Protein AF-A0A957RU86-F1 (afdb_monomer)

Sequence (206 aa):
MRQFAVVLRILLIVAILVANFGGVVQAAPARQTDPPPPVAQAGPPSIIGEPGGLITLNGGASTGSNITFQWRQISGLTVTLNGANTAVATFIFPFVPGVALPVLTFELTVTDSLGRTATDTILVTEQQLPAAPALSVIDVPEPPNLATYVRNKPVAIQLGKALFWDMQLGSDGVTACASCHYAAGTDNRVTNQINPGPNGVFDTVG

Solvent-accessible surface area (backbone atoms only — not comparable to full-atom values): 12832 Å² total; per-residue (Å²): 144,86,80,78,76,63,67,69,61,57,67,66,62,71,76,75,78,84,88,81,84,78,71,73,78,71,71,74,76,75,80,79,70,78,73,65,73,37,41,38,33,35,60,62,69,62,45,79,34,48,69,66,32,81,45,77,45,43,32,72,78,38,48,44,50,72,61,46,35,37,55,43,79,77,44,56,81,89,71,70,63,45,49,32,67,39,48,56,23,34,35,60,33,75,73,56,91,98,51,86,66,66,59,30,31,35,36,32,39,26,34,22,77,85,70,48,70,23,66,26,60,29,36,39,34,66,59,82,69,78,78,77,76,60,72,89,76,53,80,78,89,71,65,96,60,46,70,82,79,44,88,48,62,73,59,50,52,53,47,51,60,52,54,36,61,31,24,76,76,20,98,76,54,74,52,20,60,29,82,84,40,71,46,74,88,52,75,83,65,63,90,94,66,79,83,34,53,99,85,71,51,70,81,87,73,132

Secondary structure (DSSP, 8-state):
--SSSSHHHHTTTTTSSSS-------PPPP--PPPPPPB---SSSEEEE-TTPEEEEE-TT-BSSS-EEEEEEEESS--PPBTTTSSEEEEEPP--TT-PPPPEEEEEEEE-TTS-EEEEEEEEEE--PPPPPPGGGSPPPPPTTHHHH-S-HHHHHHHHHHHHT-GGGSTTSS--HHHHHTTTTS--S-TT-----TTSS-----

Foldseek 3Di:
DPPPPPVVVVVVVVVPDPDDPPPPPPPDPPPPDDWDAKEWDQDDQEDEAEAQDKDKGARPVIDTAAKWKAKDWDDWDDWDWDCRGHRIIMTGHHDDPPDQTDKIKMKMWIAHPVRGIYIDMHIYHYDDDPPDDDPVPDDDDDDPCVVVPDVDPVVVVVVVVVQQQQLCVPPVSHDRVCVVCVCVPPDPDDPPDDQCDPVSHNPPDD

pLDDT: mean 81.69, std 17.84, range [38.38, 98.81]

Radius of gyration: 43.38 Å; Cα contacts (8 Å, |Δi|>4): 278; chains: 1; bounding box: 102×26×145 Å

Structure (mmCIF, N/CA/C/O backbone):
data_AF-A0A957RU86-F1
#
_entry.id   AF-A0A957RU86-F1
#
loop_
_atom_site.group_PDB
_atom_site.id
_atom_site.type_symbol
_atom_site.label_atom_id
_atom_site.label_alt_id
_atom_site.label_comp_id
_atom_site.label_asym_id
_atom_site.label_entity_id
_atom_site.label_seq_id
_atom_site.pdbx_PDB_ins_code
_atom_site.Cartn_x
_atom_site.Cartn_y
_atom_site.Cartn_z
_atom_site.occupancy
_atom_site.B_iso_or_equiv
_atom_site.auth_seq_id
_atom_site.auth_comp_id
_atom_site.auth_asym_id
_atom_site.auth_atom_id
_atom_site.pdbx_PDB_model_num
ATOM 1 N N . MET A 1 1 ? -54.889 9.192 96.665 1.00 53.59 1 MET A N 1
ATOM 2 C CA . MET A 1 1 ? -53.905 9.794 95.730 1.00 53.59 1 MET A CA 1
ATOM 3 C C . MET A 1 1 ? -53.443 8.782 94.667 1.00 53.59 1 MET A C 1
ATOM 5 O O . MET A 1 1 ? -52.263 8.476 94.590 1.00 53.59 1 MET A O 1
ATOM 9 N N . ARG A 1 2 ? -54.355 8.200 93.868 1.00 50.88 2 ARG A N 1
ATOM 10 C CA . ARG A 1 2 ? -54.007 7.138 92.892 1.00 50.88 2 ARG A CA 1
ATOM 11 C C . ARG A 1 2 ? -54.827 7.158 91.587 1.00 50.88 2 ARG A C 1
ATOM 13 O O . ARG A 1 2 ? -54.859 6.157 90.889 1.00 50.88 2 ARG A O 1
ATOM 20 N N . GLN A 1 3 ? -55.478 8.274 91.240 1.00 47.16 3 GLN A N 1
ATOM 21 C CA . GLN A 1 3 ? -56.335 8.340 90.038 1.00 47.16 3 GLN A CA 1
ATOM 22 C C . GLN A 1 3 ? -55.986 9.443 89.022 1.00 47.16 3 GLN A C 1
ATOM 24 O O . GLN A 1 3 ? -56.627 9.525 87.985 1.00 47.16 3 GLN A O 1
ATOM 29 N N . PHE A 1 4 ? -54.917 10.222 89.230 1.00 46.75 4 PHE A N 1
ATOM 30 C CA . PHE A 1 4 ? -54.523 11.294 88.294 1.00 46.75 4 PHE A CA 1
ATOM 31 C C . PHE A 1 4 ? -53.303 10.975 87.407 1.00 46.75 4 PHE A C 1
ATOM 33 O O . PHE A 1 4 ? -52.966 11.762 86.531 1.00 46.75 4 PHE A O 1
ATOM 40 N N . ALA A 1 5 ? -52.655 9.815 87.570 1.00 49.47 5 ALA A N 1
ATOM 41 C CA . ALA A 1 5 ? -51.420 9.481 86.842 1.00 49.47 5 ALA A CA 1
ATOM 42 C C . ALA A 1 5 ? -51.624 8.688 85.531 1.00 49.47 5 ALA A C 1
ATOM 44 O O . ALA A 1 5 ? -50.679 8.539 84.760 1.00 49.47 5 ALA A O 1
ATOM 45 N N . VAL A 1 6 ? -52.830 8.171 85.263 1.00 47.19 6 VAL A N 1
ATOM 46 C CA . VAL A 1 6 ? -53.082 7.285 84.106 1.00 47.19 6 VAL A CA 1
ATOM 47 C C . VAL A 1 6 ? -53.590 8.058 82.880 1.00 47.19 6 VAL A C 1
ATOM 49 O O . VAL A 1 6 ? -53.215 7.733 81.759 1.00 47.19 6 VAL A O 1
ATOM 52 N N . VAL A 1 7 ? -54.348 9.145 83.069 1.00 46.16 7 VAL A N 1
ATOM 53 C CA . VAL A 1 7 ? -54.943 9.912 81.953 1.00 46.16 7 VAL A CA 1
ATOM 54 C C . VAL A 1 7 ? -53.899 10.754 81.196 1.00 46.16 7 VAL A C 1
ATOM 56 O O . VAL A 1 7 ? -53.998 10.911 79.982 1.00 46.16 7 VAL A O 1
ATOM 59 N N . LEU A 1 8 ? -52.827 11.207 81.861 1.00 38.38 8 LEU A N 1
ATOM 60 C CA . LEU A 1 8 ? -51.780 12.028 81.232 1.00 38.38 8 LEU A CA 1
ATOM 61 C C . LEU A 1 8 ? -50.747 11.215 80.420 1.00 38.38 8 LEU A C 1
ATOM 63 O O . LEU A 1 8 ? -50.045 11.779 79.588 1.00 38.38 8 LEU A O 1
ATOM 67 N N . ARG A 1 9 ? -50.672 9.886 80.598 1.00 48.06 9 ARG A N 1
ATOM 68 C CA . ARG A 1 9 ? -49.810 9.012 79.772 1.00 48.06 9 ARG A CA 1
ATOM 69 C C . ARG A 1 9 ? -50.486 8.494 78.500 1.00 48.06 9 ARG A C 1
ATOM 71 O O . ARG A 1 9 ? -49.788 8.029 77.607 1.00 48.06 9 ARG A O 1
ATOM 78 N N . ILE A 1 10 ? -51.811 8.608 78.387 1.00 43.31 10 ILE A N 1
ATOM 79 C CA . ILE A 1 10 ? -52.562 8.169 77.197 1.00 43.31 10 ILE A CA 1
ATOM 80 C C . ILE A 1 10 ? -52.609 9.278 76.128 1.00 43.31 10 ILE A C 1
ATOM 82 O O . ILE A 1 10 ? -52.606 8.982 74.937 1.00 43.31 10 ILE A O 1
ATOM 86 N N . LEU A 1 11 ? -52.520 10.553 76.524 1.00 41.28 11 LEU A N 1
ATOM 87 C CA . LEU A 1 11 ? -52.475 11.688 75.588 1.00 41.28 11 LEU A CA 1
ATOM 88 C C . LEU A 1 11 ? -51.114 11.894 74.895 1.00 41.28 11 LEU A C 1
ATOM 90 O O . LEU A 1 11 ? -51.066 12.583 73.881 1.00 41.28 11 LEU A O 1
ATOM 94 N N . LEU A 1 12 ? -50.027 11.272 75.373 1.00 42.50 12 LEU A N 1
ATOM 95 C CA . LEU A 1 12 ? -48.709 11.366 74.720 1.00 42.50 12 LEU A CA 1
ATOM 96 C C . LEU A 1 12 ? -48.428 10.237 73.708 1.00 42.50 12 LEU A C 1
ATOM 98 O O . LEU A 1 12 ? -47.462 10.327 72.959 1.00 42.50 12 LEU A O 1
ATOM 102 N N . ILE A 1 13 ? -49.255 9.185 73.661 1.00 41.88 13 ILE A N 1
ATOM 103 C CA . ILE A 1 13 ? -49.056 8.043 72.744 1.00 41.88 13 ILE A CA 1
ATOM 104 C C . ILE A 1 13 ? -49.894 8.188 71.459 1.00 41.88 13 ILE A C 1
ATOM 106 O O . ILE A 1 13 ? -49.559 7.597 70.438 1.00 41.88 13 ILE A O 1
ATOM 110 N N . VAL A 1 14 ? -50.922 9.047 71.443 1.00 42.28 14 VAL A N 1
ATOM 111 C CA . VAL A 1 14 ? -51.744 9.298 70.237 1.00 42.28 14 VAL A CA 1
ATOM 112 C C . VAL A 1 14 ? -51.141 10.378 69.313 1.00 42.28 14 VAL A C 1
ATOM 114 O O . VAL A 1 14 ? -51.561 10.5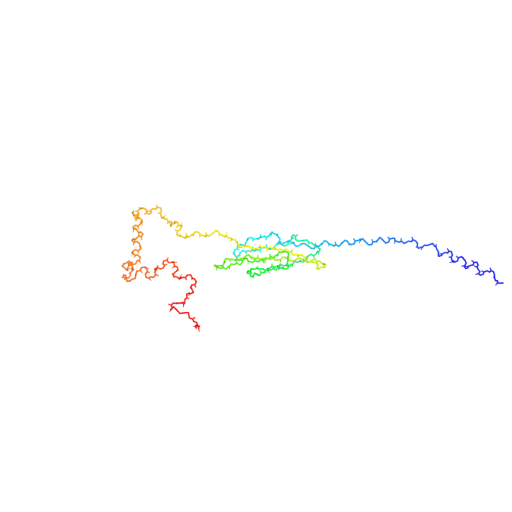15 68.170 1.00 42.28 14 VAL A O 1
ATOM 117 N N . ALA A 1 15 ? -50.096 11.097 69.743 1.00 44.28 15 ALA A N 1
ATOM 118 C CA . ALA A 1 15 ? -49.408 12.109 68.927 1.00 44.28 15 ALA A CA 1
ATOM 119 C C . ALA A 1 15 ? -48.147 11.598 68.192 1.00 44.28 15 ALA A C 1
ATOM 121 O O . ALA A 1 15 ? -47.431 12.393 67.589 1.00 44.28 15 ALA A O 1
ATOM 122 N N . ILE A 1 16 ? -47.870 10.287 68.205 1.00 47.34 16 ILE A N 1
ATOM 123 C CA . ILE A 1 16 ? -46.781 9.668 67.423 1.00 47.34 16 ILE A CA 1
ATOM 124 C C . ILE A 1 16 ? -47.370 8.610 66.479 1.00 47.34 16 ILE A C 1
ATOM 126 O O . ILE A 1 16 ? -46.977 7.450 66.499 1.00 47.34 16 ILE A O 1
ATOM 130 N N . LEU A 1 17 ? -48.369 8.972 65.669 1.00 48.56 17 LEU A N 1
ATOM 131 C CA . LEU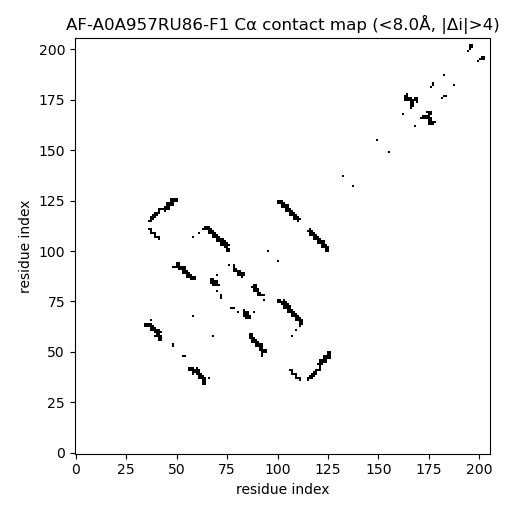 A 1 17 ? -48.776 8.121 64.542 1.00 48.56 17 LEU A CA 1
ATOM 132 C C . LEU A 1 17 ? -49.443 8.887 63.390 1.00 48.56 17 LEU A C 1
ATOM 134 O O . LEU A 1 17 ? -50.342 8.363 62.747 1.00 48.56 17 LEU A O 1
ATOM 138 N N . VAL A 1 18 ? -49.014 10.115 63.092 1.00 54.44 18 VAL A N 1
ATOM 139 C CA . VAL A 1 18 ? -49.338 10.767 61.810 1.00 54.44 18 VAL A CA 1
ATOM 140 C C . VAL A 1 18 ? -48.154 11.630 61.378 1.00 54.44 18 VAL A C 1
ATOM 142 O O . VAL A 1 18 ? -48.092 12.798 61.730 1.00 54.44 18 VAL A O 1
ATOM 145 N N . ALA A 1 19 ? -47.193 11.023 60.673 1.00 53.94 19 ALA A N 1
ATOM 146 C CA . ALA A 1 19 ? -46.337 11.637 59.641 1.00 53.94 19 ALA A CA 1
ATOM 147 C C . ALA A 1 19 ? -45.091 10.766 59.403 1.00 53.94 19 ALA A C 1
ATOM 149 O O . ALA A 1 19 ? -43.995 11.109 59.822 1.00 53.94 19 ALA A O 1
ATOM 150 N N . ASN A 1 20 ? -45.252 9.615 58.747 1.00 50.12 20 ASN A N 1
ATOM 151 C CA . ASN A 1 20 ? -44.134 8.933 58.076 1.00 50.12 20 ASN A CA 1
ATOM 152 C C . ASN A 1 20 ? -44.615 8.119 56.861 1.00 50.12 20 ASN A C 1
ATOM 154 O O . ASN A 1 20 ? -44.076 7.070 56.535 1.00 50.12 20 ASN A O 1
ATOM 158 N N . PHE A 1 21 ? -45.636 8.624 56.161 1.00 55.28 21 PHE A N 1
ATOM 159 C CA . PHE A 1 21 ? -46.018 8.145 54.825 1.00 55.28 21 PHE A CA 1
ATOM 160 C C . PHE A 1 21 ? -45.565 9.122 53.729 1.00 55.28 21 PHE A C 1
ATOM 162 O O . PHE A 1 21 ? -46.178 9.227 52.676 1.00 55.28 21 PHE A O 1
ATOM 169 N N . GLY A 1 22 ? -44.451 9.821 53.963 1.00 49.88 22 GLY A N 1
ATOM 170 C CA . GLY A 1 22 ? -43.667 10.476 52.913 1.00 49.88 22 GLY A CA 1
ATOM 171 C C . GLY A 1 22 ? -42.672 9.501 52.287 1.00 49.88 22 GLY A C 1
ATOM 172 O O . GLY A 1 22 ? -41.525 9.869 52.057 1.00 49.88 22 GLY A O 1
ATOM 173 N N . GLY A 1 23 ? -43.076 8.240 52.097 1.00 54.50 23 GLY A N 1
ATOM 174 C CA . GLY A 1 23 ? -42.283 7.264 51.369 1.00 54.50 23 GLY A CA 1
ATOM 175 C C . GLY A 1 23 ? -42.161 7.756 49.940 1.00 54.50 23 GLY A C 1
ATOM 176 O O . GLY A 1 23 ? -43.062 7.546 49.131 1.00 54.50 23 GLY A O 1
ATOM 177 N N . VAL A 1 24 ? -41.068 8.458 49.652 1.00 62.78 24 VAL A N 1
ATOM 178 C CA . VAL A 1 24 ? -40.618 8.682 48.288 1.00 62.78 24 VAL A CA 1
ATOM 179 C C . VAL A 1 24 ? -40.537 7.282 47.699 1.00 62.78 24 VAL A C 1
ATOM 181 O O . VAL A 1 24 ? -39.712 6.474 48.126 1.00 62.78 24 VAL A O 1
ATOM 184 N N . VAL A 1 25 ? -41.456 6.941 46.797 1.00 60.69 25 VAL A N 1
ATOM 185 C CA . VAL A 1 25 ? -41.256 5.796 45.920 1.00 60.69 25 VAL A CA 1
ATOM 186 C C . VAL A 1 25 ? -40.018 6.155 45.115 1.00 60.69 25 VAL A C 1
ATOM 188 O O . VAL A 1 25 ? -40.090 6.885 44.130 1.00 60.69 25 VAL A O 1
ATOM 191 N N . GLN A 1 26 ? -38.851 5.753 45.618 1.00 62.22 26 GLN A N 1
ATOM 192 C CA . GLN A 1 26 ? -37.609 5.844 44.879 1.00 62.22 26 GLN A CA 1
ATOM 193 C C . GLN A 1 26 ? -37.890 5.075 43.594 1.00 62.22 26 GLN A C 1
ATOM 195 O O . GLN A 1 26 ? -38.089 3.858 43.637 1.00 62.22 26 GLN A O 1
ATOM 200 N N . ALA A 1 27 ? -38.015 5.790 42.473 1.00 64.50 27 ALA A N 1
ATOM 201 C CA . ALA A 1 27 ? -38.114 5.149 41.177 1.00 64.50 27 ALA A CA 1
ATOM 202 C C . ALA A 1 27 ? -36.974 4.132 41.118 1.00 64.50 27 ALA A C 1
ATOM 204 O O . ALA A 1 27 ? -35.829 4.482 41.430 1.00 64.50 27 ALA A O 1
ATOM 205 N N . ALA A 1 28 ? -37.297 2.871 40.811 1.00 66.38 28 ALA A N 1
ATOM 206 C CA . ALA A 1 28 ? -36.271 1.863 40.598 1.00 66.38 28 ALA A CA 1
ATOM 207 C C . ALA A 1 28 ? -35.225 2.484 39.656 1.00 66.38 28 ALA A C 1
ATOM 209 O O . ALA A 1 28 ? -35.636 3.117 38.673 1.00 66.38 28 ALA A O 1
ATOM 210 N N . PRO A 1 29 ? -33.918 2.408 39.974 1.00 67.12 29 PRO A N 1
ATOM 211 C CA . PRO A 1 29 ? -32.900 3.020 39.133 1.00 67.12 29 PRO A CA 1
ATOM 212 C C . PRO A 1 29 ? -33.153 2.567 37.698 1.00 67.12 29 PRO A C 1
ATOM 214 O O . PRO A 1 29 ? -33.405 1.380 37.467 1.00 67.12 29 PRO A O 1
ATOM 217 N N . ALA A 1 30 ? -33.185 3.521 36.762 1.00 62.78 30 ALA A N 1
ATOM 218 C CA . ALA A 1 30 ? -33.391 3.218 35.354 1.00 62.78 30 ALA A CA 1
ATOM 219 C C . ALA A 1 30 ? -32.483 2.040 34.989 1.00 62.78 30 ALA A C 1
ATOM 221 O O . ALA A 1 30 ? -31.292 2.075 35.304 1.00 62.78 30 ALA A O 1
ATOM 222 N N . ARG A 1 31 ? -33.053 0.978 34.403 1.00 63.22 31 ARG A N 1
ATOM 223 C CA . ARG A 1 31 ? -32.284 -0.193 33.971 1.00 63.22 31 ARG A CA 1
ATOM 224 C C . ARG A 1 31 ? -31.180 0.322 33.058 1.00 63.22 31 ARG A C 1
ATOM 226 O O . ARG A 1 31 ? -31.463 0.725 31.934 1.00 63.22 31 ARG A O 1
ATOM 233 N N . GLN A 1 32 ? -29.953 0.353 33.564 1.00 67.56 32 GLN A N 1
ATOM 234 C CA . GLN A 1 32 ? -28.796 0.751 32.787 1.00 67.56 32 GLN A CA 1
ATOM 235 C C . GLN A 1 32 ? -28.665 -0.308 31.692 1.00 67.56 32 GLN A C 1
ATOM 237 O O . GLN A 1 32 ? -28.380 -1.470 31.973 1.00 67.56 32 GLN A O 1
ATOM 242 N N . THR A 1 33 ? -29.045 0.038 30.465 1.00 79.19 33 THR A N 1
ATOM 243 C CA . THR A 1 33 ? -28.877 -0.864 29.329 1.00 79.19 33 THR A CA 1
ATOM 244 C C . THR A 1 33 ? -27.391 -0.935 29.041 1.00 79.19 33 THR A C 1
ATOM 246 O O . THR A 1 33 ? -26.761 0.116 28.895 1.00 79.19 33 THR A O 1
ATOM 249 N N . ASP A 1 34 ? -26.842 -2.146 28.971 1.00 84.44 34 ASP A N 1
ATOM 250 C CA . ASP A 1 34 ? -25.438 -2.327 28.620 1.00 84.44 34 ASP A CA 1
ATOM 251 C C . ASP A 1 34 ? -25.128 -1.591 27.310 1.00 84.44 34 ASP A C 1
ATOM 253 O O . ASP A 1 34 ? -25.930 -1.643 26.366 1.00 84.44 34 ASP A O 1
ATOM 257 N N . PRO A 1 35 ? -23.989 -0.882 27.232 1.00 90.12 35 PRO A N 1
ATOM 258 C CA . PRO A 1 35 ? -23.615 -0.199 26.010 1.00 90.12 35 PRO A CA 1
ATOM 259 C C . PRO A 1 35 ? -23.401 -1.212 24.874 1.00 90.12 35 PRO A C 1
ATOM 261 O O . PRO A 1 35 ? -22.960 -2.348 25.114 1.00 90.12 35 PRO A O 1
ATOM 264 N N . PRO A 1 36 ? -23.657 -0.809 23.617 1.00 91.00 36 PRO A N 1
ATOM 265 C CA . PRO A 1 36 ? -23.468 -1.689 22.470 1.00 91.00 36 PRO A CA 1
ATOM 266 C C . PRO A 1 36 ? -22.028 -2.236 22.418 1.00 91.00 36 PRO A C 1
ATOM 268 O O . PRO A 1 36 ? -21.095 -1.518 22.797 1.00 91.00 36 PRO A O 1
ATOM 271 N N . PRO A 1 37 ? -21.835 -3.506 22.003 1.00 94.81 37 PRO A N 1
ATOM 272 C CA . PRO A 1 37 ? -20.508 -4.086 21.811 1.00 94.81 37 PRO A CA 1
ATOM 273 C C . PRO A 1 37 ? -19.685 -3.293 20.799 1.00 94.81 37 PRO A C 1
ATOM 275 O O . PRO A 1 37 ? -20.259 -2.649 19.916 1.00 94.81 37 PRO A O 1
ATOM 278 N N . PRO A 1 38 ? -18.349 -3.330 20.918 1.00 98.00 38 PRO A N 1
ATOM 279 C CA . PRO A 1 38 ? -17.507 -2.714 19.921 1.00 98.00 38 PRO A CA 1
ATOM 280 C C . PRO A 1 38 ? -17.633 -3.458 18.589 1.00 98.00 38 PRO A C 1
ATOM 282 O O . PRO A 1 38 ? -17.856 -4.667 18.551 1.00 98.00 38 PRO A O 1
ATOM 285 N N . VAL A 1 39 ? -17.467 -2.725 17.495 1.00 98.50 39 VAL A N 1
ATOM 286 C CA . VAL A 1 39 ? -17.429 -3.249 16.129 1.00 98.50 39 VAL A CA 1
ATOM 287 C C . VAL A 1 39 ? -16.218 -2.628 15.450 1.00 98.50 39 VAL A C 1
ATOM 289 O O . VAL A 1 39 ? -16.154 -1.405 15.322 1.00 98.50 39 VAL A O 1
ATOM 292 N N . ALA A 1 40 ? -15.264 -3.463 15.044 1.00 98.56 40 ALA A N 1
ATOM 293 C CA . ALA A 1 40 ? -14.119 -3.038 14.249 1.00 98.56 40 ALA A CA 1
ATOM 294 C C . ALA A 1 40 ? -14.542 -2.857 12.791 1.00 98.56 40 ALA A C 1
ATOM 296 O O . ALA A 1 40 ? -15.273 -3.686 12.252 1.00 98.56 40 ALA A O 1
ATOM 297 N N . GLN A 1 41 ? -14.073 -1.785 12.162 1.00 98.56 41 GLN A N 1
ATOM 298 C CA . GLN A 1 41 ? -14.218 -1.554 10.728 1.00 98.56 41 GLN A CA 1
ATOM 299 C C . GLN A 1 41 ? -12.898 -1.001 10.199 1.00 98.56 41 GLN A C 1
ATOM 301 O O . GLN A 1 41 ? -12.623 0.184 10.363 1.00 98.56 41 GLN A O 1
ATOM 306 N N . ALA A 1 42 ? -12.076 -1.860 9.598 1.00 98.00 42 ALA A N 1
ATOM 307 C CA . ALA A 1 42 ? -10.736 -1.552 9.099 1.00 98.00 42 ALA A CA 1
ATOM 308 C C . ALA A 1 42 ? -10.740 -0.763 7.771 1.00 98.00 42 ALA A C 1
ATOM 310 O O . ALA A 1 42 ? -9.679 -0.368 7.281 1.00 98.00 42 ALA A O 1
ATOM 311 N N . GLY A 1 43 ? -11.925 -0.525 7.202 1.00 95.88 43 GLY A N 1
ATOM 312 C CA . GLY A 1 43 ? -12.126 0.157 5.929 1.00 95.88 43 GLY A CA 1
ATOM 313 C C . GLY A 1 43 ? -12.526 -0.824 4.820 1.00 95.88 43 GLY A C 1
ATOM 314 O O . GLY A 1 43 ? -13.246 -1.785 5.090 1.00 95.88 43 GLY A O 1
ATOM 315 N N . PRO A 1 44 ? -12.138 -0.583 3.555 1.00 96.56 44 PRO A N 1
ATOM 316 C CA . PRO A 1 44 ? -12.393 -1.533 2.475 1.00 96.56 44 PRO A CA 1
ATOM 317 C C . PRO A 1 44 ? -11.627 -2.849 2.702 1.00 96.56 44 PRO A C 1
ATOM 319 O O . PRO A 1 44 ? -10.613 -2.851 3.393 1.00 96.56 44 PRO A O 1
ATOM 322 N N . PRO A 1 45 ? -12.035 -3.962 2.066 1.00 94.62 45 PRO A N 1
ATOM 323 C CA . PRO A 1 45 ? -11.350 -5.249 2.226 1.00 94.62 45 PRO A CA 1
ATOM 324 C C . PRO A 1 45 ? -9.908 -5.237 1.691 1.00 94.62 45 PRO A C 1
ATOM 326 O O . PRO A 1 45 ? -9.080 -6.048 2.112 1.00 94.62 45 PRO A O 1
ATOM 329 N N . SER A 1 46 ? -9.596 -4.329 0.761 1.00 96.75 46 SER A N 1
ATOM 330 C CA . SER A 1 46 ? -8.267 -4.207 0.166 1.00 96.75 46 SER A CA 1
ATOM 331 C C . SER A 1 46 ? -7.916 -2.780 -0.250 1.00 96.75 46 SER A C 1
ATOM 333 O O . SER A 1 46 ? -8.782 -2.034 -0.711 1.00 96.75 46 SER A O 1
ATOM 335 N N . ILE A 1 47 ? -6.626 -2.452 -0.187 1.00 96.38 47 ILE A N 1
ATOM 336 C CA . ILE A 1 47 ? -6.008 -1.242 -0.743 1.00 96.38 47 ILE A CA 1
ATOM 337 C C . ILE A 1 47 ? -4.933 -1.653 -1.752 1.00 96.38 47 ILE A C 1
ATOM 339 O O . ILE A 1 47 ? -4.189 -2.608 -1.529 1.00 96.38 47 ILE A O 1
ATOM 343 N N . ILE A 1 48 ? -4.830 -0.907 -2.849 1.00 94.06 48 ILE A N 1
ATOM 344 C CA . ILE A 1 48 ? -3.726 -1.028 -3.802 1.00 94.06 48 ILE A CA 1
ATOM 345 C C . ILE A 1 48 ? -2.638 -0.030 -3.399 1.00 94.06 48 ILE A C 1
ATOM 347 O O . ILE A 1 48 ? -2.929 1.150 -3.207 1.00 94.06 48 ILE A O 1
ATOM 351 N N . GLY A 1 49 ? -1.407 -0.512 -3.237 1.00 92.69 49 GLY A N 1
ATOM 352 C CA . GLY A 1 49 ? -0.255 0.291 -2.853 1.00 92.69 49 GLY A CA 1
ATOM 353 C C . GLY A 1 49 ? 0.758 0.449 -3.975 1.00 92.69 49 GLY A C 1
ATOM 354 O O . GLY A 1 49 ? 1.204 -0.532 -4.568 1.00 92.69 49 GLY A O 1
ATOM 355 N N . GLU A 1 50 ? 1.154 1.691 -4.235 1.00 90.06 50 GLU A N 1
ATOM 356 C CA . GLU A 1 50 ? 2.298 2.003 -5.089 1.00 90.06 50 GLU A CA 1
ATOM 357 C C . GLU A 1 50 ? 3.602 1.813 -4.298 1.00 90.06 50 GLU A C 1
ATOM 359 O O . GLU A 1 50 ? 3.677 2.270 -3.155 1.00 90.06 50 GLU A O 1
ATOM 364 N N . PRO A 1 51 ? 4.646 1.182 -4.863 1.00 88.38 51 PRO A N 1
ATOM 365 C CA . PRO A 1 51 ? 5.949 1.090 -4.207 1.00 88.38 51 PRO A CA 1
ATOM 366 C C . PRO A 1 51 ? 6.497 2.458 -3.773 1.00 88.38 51 PRO A C 1
ATOM 368 O O . PRO A 1 51 ? 6.610 3.379 -4.578 1.00 88.38 51 PRO A O 1
ATOM 371 N N . GLY A 1 52 ? 6.828 2.600 -2.486 1.00 90.69 52 GLY A N 1
ATOM 372 C CA . GLY A 1 52 ? 7.246 3.868 -1.873 1.00 90.69 52 GLY A CA 1
ATOM 373 C C . GLY A 1 52 ? 6.101 4.839 -1.545 1.00 90.69 52 GLY A C 1
ATOM 374 O O . GLY A 1 52 ? 6.346 5.887 -0.947 1.00 90.69 52 GLY A O 1
ATOM 375 N N . GLY A 1 53 ? 4.860 4.501 -1.900 1.00 93.62 53 GLY A N 1
ATOM 376 C CA . GLY A 1 53 ? 3.667 5.294 -1.625 1.00 93.62 53 GLY A CA 1
ATOM 377 C C . GLY A 1 53 ? 3.214 5.216 -0.166 1.00 93.62 53 GLY A C 1
ATOM 378 O O . GLY A 1 53 ? 3.461 4.235 0.538 1.00 93.62 53 GLY A O 1
ATOM 379 N N . LEU A 1 54 ? 2.524 6.258 0.301 1.00 97.25 54 LEU A N 1
ATOM 380 C CA . LEU A 1 54 ? 1.919 6.285 1.633 1.00 97.25 54 LEU A CA 1
ATOM 381 C C . LEU A 1 54 ? 0.590 5.519 1.628 1.00 97.25 54 LEU A C 1
ATOM 383 O O . LEU A 1 54 ? -0.340 5.880 0.910 1.00 97.25 54 LEU A O 1
ATOM 387 N N . ILE A 1 55 ? 0.474 4.513 2.489 1.00 98.06 55 ILE A N 1
ATOM 388 C CA . ILE A 1 55 ? -0.769 3.781 2.740 1.00 98.06 55 ILE A CA 1
ATOM 389 C C . ILE A 1 55 ? -1.419 4.307 4.008 1.00 98.06 55 ILE A C 1
ATOM 391 O O . ILE A 1 55 ? -0.747 4.518 5.018 1.00 98.06 55 ILE A O 1
ATOM 395 N N . THR A 1 56 ? -2.740 4.476 3.955 1.00 98.38 56 THR A N 1
ATOM 396 C CA . THR A 1 56 ? -3.572 4.868 5.095 1.00 98.38 56 THR A CA 1
ATOM 397 C C . THR A 1 56 ? -4.538 3.741 5.437 1.00 98.38 56 THR A C 1
ATOM 399 O O . THR A 1 56 ? -5.370 3.366 4.616 1.00 98.38 56 THR A O 1
ATOM 402 N N . LEU A 1 57 ? -4.445 3.226 6.659 1.00 98.56 57 LEU A N 1
ATOM 403 C CA . LEU A 1 57 ? -5.393 2.287 7.247 1.00 98.56 57 LEU A CA 1
ATOM 404 C C . LEU A 1 57 ? -6.366 3.089 8.113 1.00 98.56 57 LEU A C 1
ATOM 406 O O . LEU A 1 57 ? -5.939 3.776 9.043 1.00 98.56 57 LEU A O 1
ATOM 410 N N . ASN A 1 58 ? -7.660 3.052 7.790 1.00 98.31 58 ASN A N 1
ATOM 411 C CA . ASN A 1 58 ? -8.655 3.909 8.429 1.00 98.31 58 ASN A CA 1
ATOM 412 C C . ASN A 1 58 ? -9.717 3.083 9.157 1.00 98.31 58 ASN A C 1
ATOM 414 O O . ASN A 1 58 ? -10.617 2.519 8.545 1.00 98.31 58 ASN A O 1
ATOM 418 N N . GLY A 1 59 ? -9.605 3.076 10.482 1.00 98.25 59 GLY A N 1
ATOM 419 C CA . GLY A 1 59 ? -10.498 2.401 11.412 1.00 98.25 59 GLY A CA 1
ATOM 420 C C . GLY A 1 59 ? -11.654 3.274 11.899 1.00 98.25 59 GLY A C 1
ATOM 421 O O . GLY A 1 59 ? -12.421 2.848 12.760 1.00 98.25 59 GLY A O 1
ATOM 422 N N . GLY A 1 60 ? -11.762 4.515 11.415 1.00 98.00 60 GLY A N 1
ATOM 423 C CA . GLY A 1 60 ? -12.610 5.565 11.985 1.00 98.00 60 GLY A CA 1
ATOM 424 C C . GLY A 1 60 ? -14.116 5.306 11.922 1.00 98.00 60 GLY A C 1
ATOM 425 O O . GLY A 1 60 ? -14.868 5.993 12.604 1.00 98.00 60 GLY A O 1
ATOM 426 N N . ALA A 1 61 ? -14.558 4.316 11.142 1.00 98.06 61 ALA A N 1
ATOM 427 C CA . ALA A 1 61 ? -15.953 3.881 11.095 1.00 98.06 61 ALA A CA 1
ATOM 428 C C . ALA A 1 61 ? -16.308 2.849 12.192 1.00 98.06 61 ALA A C 1
ATOM 430 O O . ALA A 1 61 ? -17.471 2.484 12.353 1.00 98.06 61 ALA A O 1
ATOM 431 N N . SER A 1 62 ? -15.320 2.401 12.977 1.00 98.38 62 SER A N 1
ATOM 432 C CA . SER A 1 62 ? -15.534 1.501 14.114 1.00 98.38 62 SER A CA 1
ATOM 433 C C . SER A 1 62 ? -16.441 2.137 15.171 1.00 98.38 62 SER A C 1
ATOM 435 O O . SER A 1 62 ? -16.356 3.333 15.451 1.00 98.38 62 SER A O 1
ATOM 437 N N . THR A 1 63 ? -17.285 1.329 15.809 1.00 98.06 63 THR A N 1
ATOM 438 C CA . THR A 1 63 ? -18.278 1.797 16.792 1.00 98.06 63 THR A CA 1
ATOM 439 C C . THR A 1 63 ? -18.106 1.107 18.139 1.00 98.06 63 THR A C 1
ATOM 441 O O . THR A 1 63 ? -17.597 -0.005 18.195 1.00 98.06 63 THR A O 1
ATOM 444 N N . GLY A 1 64 ? -18.567 1.729 19.224 1.00 95.44 64 GLY A N 1
ATOM 445 C CA . GLY A 1 64 ? -18.577 1.158 20.575 1.00 95.44 64 GLY A CA 1
ATOM 446 C C . GLY A 1 64 ? -18.517 2.248 21.649 1.00 95.44 64 GLY A C 1
ATOM 447 O O . GLY A 1 64 ? -18.390 3.432 21.339 1.00 95.44 64 GLY A O 1
ATOM 448 N N . SER A 1 65 ? -18.603 1.862 22.923 1.00 95.12 65 SER A N 1
ATOM 449 C CA . SER A 1 65 ? -18.471 2.803 24.045 1.00 95.12 65 SER A CA 1
ATOM 450 C C . SER A 1 65 ? -17.002 3.115 24.330 1.00 95.12 65 SER A C 1
ATOM 452 O O . SER A 1 65 ? -16.296 2.255 24.853 1.00 95.12 65 SER A O 1
ATOM 454 N N . ASN A 1 66 ? -16.561 4.343 24.029 1.00 95.19 66 ASN A N 1
ATOM 455 C CA . ASN A 1 66 ? -15.194 4.832 24.273 1.00 95.19 66 ASN A CA 1
ATOM 456 C C . ASN A 1 66 ? -14.118 3.840 23.800 1.00 95.19 66 ASN A C 1
ATOM 458 O O . ASN A 1 66 ? -13.360 3.293 24.601 1.00 95.19 66 ASN A O 1
ATOM 462 N N . ILE A 1 67 ? -14.097 3.580 22.493 1.00 97.75 67 ILE A N 1
ATOM 463 C CA . ILE A 1 67 ? -13.197 2.590 21.902 1.00 97.75 67 ILE A CA 1
ATOM 464 C C . ILE A 1 67 ? -11.752 3.092 21.801 1.00 97.75 67 ILE A C 1
ATOM 466 O O . ILE A 1 67 ? -11.490 4.267 21.544 1.00 97.75 67 ILE A O 1
ATOM 470 N N . THR A 1 68 ? -10.815 2.166 21.957 1.00 98.56 68 THR A N 1
ATOM 471 C CA . THR A 1 68 ? -9.389 2.331 21.645 1.00 98.56 68 THR A CA 1
ATOM 472 C C . THR A 1 68 ? -9.034 1.504 20.414 1.00 98.56 68 THR A C 1
ATOM 474 O O . THR A 1 68 ? -9.742 0.551 20.098 1.00 98.56 68 THR A O 1
ATOM 477 N N . PHE A 1 69 ? -7.958 1.870 19.716 1.00 98.75 69 PHE A N 1
ATOM 478 C CA . PHE A 1 69 ? -7.558 1.261 18.446 1.00 98.75 69 PHE A CA 1
ATOM 479 C C . PHE A 1 69 ? -6.191 0.602 18.581 1.00 98.75 69 PHE A C 1
ATOM 481 O O . PHE A 1 69 ? -5.303 1.139 19.243 1.00 98.75 69 PHE A O 1
ATOM 488 N N . GLN A 1 70 ? -6.006 -0.530 17.912 1.00 98.75 70 GLN A N 1
ATOM 489 C CA . GLN A 1 70 ? -4.708 -1.164 17.762 1.00 98.75 70 GLN A CA 1
ATOM 490 C C . GLN A 1 70 ? -4.608 -1.850 16.401 1.00 98.75 70 GLN A C 1
ATOM 492 O O . GLN A 1 70 ? -5.301 -2.824 16.125 1.00 98.75 70 GLN A O 1
ATOM 497 N N . TRP A 1 71 ? -3.708 -1.348 15.568 1.00 98.75 71 TRP A N 1
ATOM 498 C CA . TRP A 1 71 ? -3.324 -1.931 14.296 1.00 98.75 71 TRP A CA 1
ATOM 499 C C . TRP A 1 71 ? -2.131 -2.858 14.481 1.00 98.75 71 TRP A C 1
ATOM 501 O O . TRP A 1 71 ? -1.132 -2.493 15.109 1.00 98.75 71 TRP A O 1
ATOM 511 N N . ARG A 1 72 ? -2.211 -4.050 13.892 1.00 98.50 72 ARG A N 1
ATOM 512 C CA . ARG A 1 72 ? -1.113 -5.016 13.852 1.00 98.50 72 ARG A CA 1
ATOM 513 C C . ARG A 1 72 ? -0.989 -5.600 12.457 1.00 98.50 72 ARG A C 1
ATOM 515 O O . ARG A 1 72 ? -1.975 -6.031 11.871 1.00 98.50 72 ARG A O 1
ATOM 522 N N . GLN A 1 73 ? 0.229 -5.667 11.938 1.00 98.31 73 GLN A N 1
ATOM 523 C CA . GLN A 1 73 ? 0.493 -6.451 10.740 1.00 98.31 73 GLN A CA 1
ATOM 524 C C . GLN A 1 73 ? 0.492 -7.946 11.086 1.00 98.31 73 GLN A C 1
ATOM 526 O O . GLN A 1 73 ? 1.137 -8.364 12.047 1.00 98.31 73 GLN A O 1
ATOM 531 N N . ILE A 1 74 ? -0.230 -8.748 10.307 1.00 97.56 74 ILE A N 1
ATOM 532 C CA . ILE A 1 74 ? -0.342 -10.200 10.489 1.00 97.56 74 ILE A CA 1
ATOM 533 C C . ILE A 1 74 ? 0.609 -10.948 9.551 1.00 97.56 74 ILE A C 1
ATOM 535 O O . ILE A 1 74 ? 1.181 -11.965 9.936 1.00 97.56 74 ILE A O 1
ATOM 539 N N . SER A 1 75 ? 0.766 -10.470 8.312 1.00 95.44 75 SER A N 1
ATOM 540 C CA . SER A 1 75 ? 1.551 -11.164 7.288 1.00 95.44 75 SER A CA 1
ATOM 541 C C . SER A 1 75 ? 2.209 -10.214 6.290 1.00 95.44 75 SER A C 1
ATOM 543 O O . SER A 1 75 ? 1.824 -9.048 6.157 1.00 95.44 75 SER A O 1
ATOM 545 N N . GLY A 1 76 ? 3.169 -10.759 5.542 1.00 92.81 76 GLY A N 1
ATOM 546 C CA . GLY A 1 76 ? 3.918 -10.051 4.508 1.00 92.81 76 GLY A CA 1
ATOM 547 C C . GLY A 1 76 ? 5.205 -9.419 5.035 1.00 92.81 76 GLY A C 1
ATOM 548 O O . GLY A 1 76 ? 5.644 -9.708 6.148 1.00 92.81 76 GLY A O 1
ATOM 549 N N . LEU A 1 77 ? 5.831 -8.577 4.213 1.00 92.62 77 LEU A N 1
ATOM 550 C CA . LEU A 1 77 ? 7.047 -7.864 4.594 1.00 92.62 77 LEU A CA 1
ATOM 551 C C . LEU A 1 77 ? 6.743 -6.860 5.711 1.00 92.62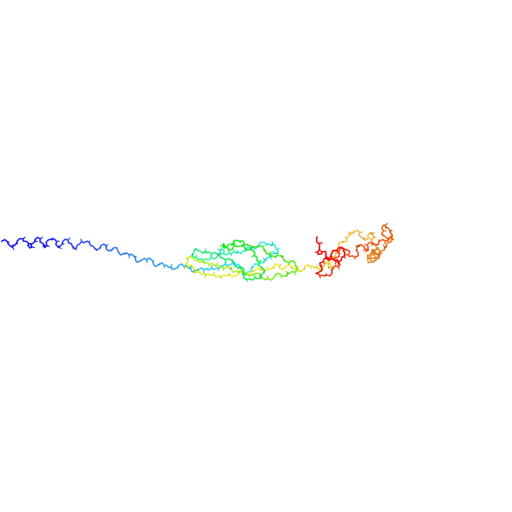 77 LEU A C 1
ATOM 553 O O . LEU A 1 77 ? 5.847 -6.033 5.556 1.00 92.62 77 LEU A O 1
ATOM 557 N N . THR A 1 78 ? 7.488 -6.928 6.814 1.00 93.56 78 THR A N 1
ATOM 558 C CA . THR A 1 78 ? 7.265 -6.064 7.977 1.00 93.56 78 THR A CA 1
ATOM 559 C C . THR A 1 78 ? 7.421 -4.590 7.621 1.00 93.56 78 THR A C 1
ATOM 561 O O . THR A 1 78 ? 8.446 -4.184 7.071 1.00 93.56 78 THR A O 1
ATOM 564 N N . VAL A 1 79 ? 6.429 -3.784 7.995 1.00 96.25 79 VAL A N 1
ATOM 565 C CA . VAL A 1 79 ? 6.447 -2.324 7.857 1.00 96.25 79 VAL A CA 1
ATOM 566 C C . VAL A 1 79 ? 6.336 -1.642 9.216 1.00 96.25 79 VAL A C 1
ATOM 568 O O . VAL A 1 79 ? 5.763 -2.177 10.165 1.00 96.25 79 VAL A O 1
ATOM 571 N N . THR A 1 80 ? 6.854 -0.420 9.305 1.00 97.81 80 THR A N 1
ATOM 572 C CA . THR A 1 80 ? 6.671 0.427 10.487 1.00 97.81 80 THR A CA 1
ATOM 573 C C . THR A 1 80 ? 5.363 1.200 10.364 1.00 97.81 80 THR A C 1
ATOM 575 O O . THR A 1 80 ? 5.214 2.026 9.464 1.00 97.81 80 THR A O 1
ATOM 578 N N . LEU A 1 81 ? 4.431 0.961 11.288 1.00 98.44 81 LEU A N 1
ATOM 579 C CA . LEU A 1 81 ? 3.172 1.699 11.370 1.00 98.44 81 LEU A CA 1
ATOM 580 C C . LEU A 1 81 ? 3.340 2.959 12.224 1.00 98.44 81 LEU A C 1
ATOM 582 O O . LEU A 1 81 ? 3.701 2.885 13.399 1.00 98.44 81 LEU A O 1
ATOM 586 N N . ASN A 1 82 ? 3.023 4.116 11.653 1.00 98.69 82 ASN A N 1
ATOM 587 C CA . ASN A 1 82 ? 2.810 5.352 12.400 1.00 98.69 82 ASN A CA 1
ATOM 588 C C . ASN A 1 82 ? 1.341 5.418 12.844 1.00 98.69 82 ASN A C 1
ATOM 590 O O . ASN A 1 82 ? 0.451 5.082 12.065 1.00 98.69 82 ASN A O 1
ATOM 594 N N . GLY A 1 83 ? 1.086 5.807 14.096 1.00 98.38 83 GLY A N 1
ATOM 595 C CA . GLY A 1 83 ? -0.275 5.900 14.631 1.00 98.38 83 GLY A CA 1
ATOM 596 C C . GLY A 1 83 ? -0.960 4.547 14.834 1.00 98.38 83 GLY A C 1
ATOM 597 O O . GLY A 1 83 ? -2.186 4.485 14.812 1.00 98.38 83 GLY A O 1
ATOM 598 N N . ALA A 1 84 ? -0.196 3.465 15.044 1.00 98.50 84 ALA A N 1
ATOM 599 C CA . ALA A 1 84 ? -0.729 2.105 15.182 1.00 98.50 84 ALA A CA 1
ATOM 600 C C . ALA A 1 84 ? -1.780 1.961 16.300 1.00 98.50 84 ALA A C 1
ATOM 602 O O . ALA A 1 84 ? -2.625 1.082 16.238 1.00 98.50 84 ALA A O 1
ATOM 603 N N . ASN A 1 85 ? -1.760 2.824 17.313 1.00 98.31 85 ASN A N 1
ATOM 604 C CA . ASN A 1 85 ? -2.725 2.859 18.412 1.00 98.31 85 ASN A CA 1
ATOM 605 C C . ASN A 1 85 ? -3.835 3.919 18.234 1.00 98.31 85 ASN A C 1
ATOM 607 O O . ASN A 1 85 ? -4.466 4.333 19.207 1.00 98.31 85 ASN A O 1
ATOM 611 N N . THR A 1 86 ? -4.042 4.415 17.015 1.00 98.62 86 THR A N 1
ATOM 612 C CA . THR A 1 86 ? -5.033 5.450 16.698 1.00 98.62 86 THR A CA 1
ATOM 613 C C . THR A 1 86 ? -6.014 4.955 15.637 1.00 98.62 86 THR A C 1
ATOM 615 O O . THR A 1 86 ? -5.800 3.916 15.011 1.00 98.62 86 THR A O 1
ATOM 618 N N . ALA A 1 87 ? -7.100 5.702 15.421 1.00 98.12 87 ALA A N 1
ATOM 619 C CA . ALA A 1 87 ? -8.085 5.362 14.396 1.00 98.12 87 ALA A CA 1
ATOM 620 C C . ALA A 1 87 ? -7.477 5.314 12.984 1.00 98.12 87 ALA A C 1
ATOM 622 O O . ALA A 1 87 ? -7.940 4.538 12.154 1.00 98.12 87 ALA A O 1
ATOM 623 N N . VAL A 1 88 ? -6.441 6.114 12.716 1.00 98.50 88 VAL A N 1
ATOM 624 C CA . VAL A 1 88 ? -5.793 6.201 11.405 1.00 98.50 88 VAL A CA 1
ATOM 625 C C . VAL A 1 88 ? -4.315 5.865 11.550 1.00 98.50 88 VAL A C 1
ATOM 627 O O . VAL A 1 88 ? -3.552 6.645 12.113 1.00 98.50 88 VAL A O 1
ATOM 630 N N . ALA A 1 89 ? -3.908 4.718 11.012 1.00 98.62 89 ALA A N 1
ATOM 631 C CA . ALA A 1 89 ? -2.505 4.327 10.941 1.00 98.62 89 ALA A CA 1
ATOM 632 C C . ALA A 1 89 ? -1.971 4.502 9.519 1.00 98.62 89 ALA A C 1
ATOM 634 O O . ALA A 1 89 ? -2.702 4.352 8.541 1.00 98.62 89 ALA A O 1
ATOM 635 N N . THR A 1 90 ? -0.679 4.789 9.392 1.00 98.62 90 THR A N 1
ATOM 636 C CA . THR A 1 90 ? -0.032 4.937 8.084 1.00 98.62 90 THR A CA 1
ATOM 637 C C . THR A 1 90 ? 1.289 4.195 8.019 1.00 98.62 90 THR A C 1
ATOM 639 O O . THR A 1 90 ? 1.990 4.092 9.025 1.00 98.62 90 THR A O 1
ATOM 642 N N . PHE A 1 91 ? 1.675 3.758 6.827 1.00 98.31 91 PHE A N 1
ATOM 643 C CA . PHE A 1 91 ? 3.013 3.237 6.555 1.00 98.31 91 PHE A CA 1
ATOM 644 C C . PHE A 1 91 ? 3.416 3.524 5.108 1.00 98.31 91 PHE A C 1
ATOM 646 O O . PHE A 1 91 ? 2.572 3.852 4.276 1.00 98.31 91 PHE A O 1
ATOM 653 N N . ILE A 1 92 ? 4.706 3.393 4.809 1.00 96.88 92 ILE A N 1
ATOM 654 C CA . ILE A 1 92 ? 5.214 3.464 3.436 1.00 96.88 92 ILE A CA 1
ATOM 655 C C . ILE A 1 92 ? 5.192 2.063 2.833 1.00 96.88 92 ILE A C 1
ATOM 657 O O . ILE A 1 92 ? 5.815 1.153 3.385 1.00 96.88 92 ILE A O 1
ATOM 661 N N . PHE A 1 93 ? 4.481 1.887 1.717 1.00 94.62 93 PHE A N 1
ATOM 662 C CA . PHE A 1 93 ? 4.441 0.613 1.013 1.00 94.62 93 PHE A CA 1
ATOM 663 C C . PHE A 1 93 ? 5.856 0.253 0.540 1.00 94.62 93 PHE A C 1
ATOM 665 O O . PHE A 1 93 ? 6.522 1.084 -0.087 1.00 94.62 93 PHE A O 1
ATOM 672 N N . PRO A 1 94 ? 6.363 -0.943 0.872 1.00 91.44 94 PRO A N 1
ATOM 673 C CA . PRO A 1 94 ? 7.754 -1.262 0.615 1.00 91.44 94 PRO A CA 1
ATOM 674 C C . PRO A 1 94 ? 8.050 -1.349 -0.885 1.00 91.44 94 PRO A C 1
ATOM 676 O O . PRO A 1 94 ? 7.196 -1.704 -1.690 1.00 91.44 94 PRO A O 1
ATOM 679 N N . PHE A 1 95 ? 9.296 -1.051 -1.247 1.00 86.94 95 PHE A N 1
ATOM 680 C CA . PHE A 1 95 ? 9.839 -1.288 -2.580 1.00 86.94 95 PHE A CA 1
ATOM 681 C C . PHE A 1 95 ? 11.080 -2.164 -2.446 1.00 86.94 95 PHE A C 1
ATOM 683 O O . PHE A 1 95 ? 12.055 -1.769 -1.803 1.00 86.94 95 PHE A O 1
ATOM 690 N N . VAL A 1 96 ? 11.041 -3.353 -3.046 1.00 80.62 96 VAL A N 1
ATOM 691 C CA . VAL A 1 96 ? 12.183 -4.268 -3.092 1.00 80.62 96 VAL A CA 1
ATOM 692 C C . VAL A 1 96 ? 12.457 -4.613 -4.559 1.00 80.62 96 VAL A C 1
ATOM 694 O O . VAL A 1 96 ? 11.670 -5.338 -5.169 1.00 80.62 96 VAL A O 1
ATOM 697 N N . PRO A 1 97 ? 13.548 -4.097 -5.160 1.00 77.19 97 PRO A N 1
ATOM 698 C CA . PRO A 1 97 ? 13.875 -4.369 -6.555 1.00 77.19 97 PRO A CA 1
ATOM 699 C C . PRO A 1 97 ? 13.939 -5.869 -6.857 1.00 77.19 97 PRO A C 1
ATOM 701 O O . PRO A 1 97 ? 14.601 -6.625 -6.149 1.00 77.19 97 PRO A O 1
ATOM 704 N N . GLY A 1 98 ? 13.274 -6.296 -7.933 1.00 71.56 98 GLY A N 1
ATOM 705 C CA . GLY A 1 98 ? 13.296 -7.690 -8.388 1.00 71.56 98 GLY A CA 1
ATOM 706 C C . GLY A 1 98 ? 12.475 -8.666 -7.538 1.00 71.56 98 GLY A C 1
ATOM 707 O O . GLY A 1 98 ? 12.508 -9.865 -7.808 1.00 71.56 98 GLY A O 1
ATOM 708 N N . VAL A 1 99 ? 11.729 -8.179 -6.544 1.00 72.75 99 VAL A N 1
ATOM 709 C CA . VAL A 1 99 ? 10.848 -8.995 -5.705 1.00 72.75 99 VAL A CA 1
ATOM 710 C C . VAL A 1 99 ? 9.421 -8.505 -5.890 1.00 72.75 99 VAL A C 1
ATOM 712 O O . VAL A 1 99 ? 9.096 -7.393 -5.491 1.00 72.75 99 VAL A O 1
ATOM 715 N N . ALA A 1 100 ? 8.565 -9.347 -6.473 1.00 71.62 100 ALA A N 1
ATOM 716 C CA . ALA A 1 100 ? 7.125 -9.123 -6.407 1.00 71.62 100 ALA A CA 1
ATOM 717 C C . ALA A 1 100 ? 6.705 -9.262 -4.942 1.00 71.62 100 ALA A C 1
ATOM 719 O O . ALA A 1 100 ? 6.923 -10.319 -4.334 1.00 71.62 100 ALA A O 1
ATOM 720 N N . LEU A 1 101 ? 6.169 -8.195 -4.354 1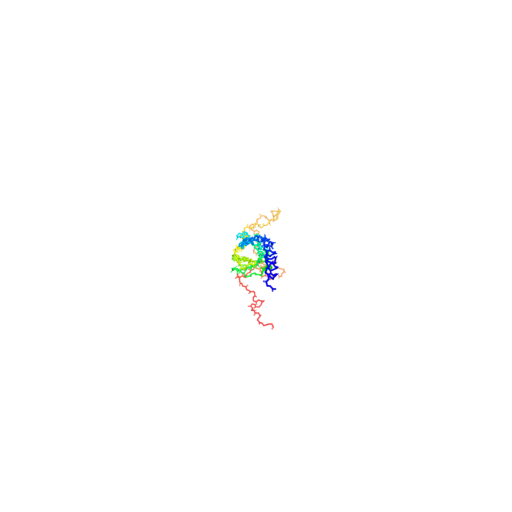.00 71.50 101 LEU A N 1
ATOM 721 C CA . LEU A 1 101 ? 5.821 -8.227 -2.945 1.00 71.50 101 LEU A CA 1
ATOM 722 C C . LEU A 1 101 ? 4.469 -8.931 -2.779 1.00 71.50 101 LEU A C 1
ATOM 724 O O . LEU A 1 101 ? 3.482 -8.546 -3.409 1.00 71.50 101 LEU A O 1
ATOM 728 N N . PRO A 1 102 ? 4.393 -9.979 -1.939 1.00 74.25 102 PRO A N 1
ATOM 729 C CA . PRO A 1 102 ? 3.119 -10.603 -1.630 1.00 74.25 102 PRO A CA 1
ATOM 730 C C . PRO A 1 102 ? 2.228 -9.641 -0.833 1.00 74.25 102 PRO A C 1
ATOM 732 O O . PRO A 1 102 ? 2.674 -8.628 -0.294 1.00 74.25 102 PRO A O 1
ATOM 735 N N . VAL A 1 103 ? 0.953 -10.008 -0.725 1.00 92.00 103 VAL A N 1
ATOM 736 C CA . VAL A 1 103 ? -0.074 -9.263 0.012 1.00 92.00 103 VAL A CA 1
ATOM 737 C C . VAL A 1 103 ? 0.342 -9.025 1.471 1.00 92.00 103 VAL A C 1
ATOM 739 O O . VAL A 1 103 ? 0.685 -9.967 2.193 1.00 92.00 103 VAL A O 1
ATOM 742 N N . LEU A 1 104 ? 0.276 -7.769 1.921 1.00 96.25 104 LEU A N 1
ATOM 743 C CA . LEU A 1 104 ? 0.389 -7.414 3.336 1.00 96.25 104 LEU A CA 1
ATOM 744 C C . LEU A 1 104 ? -0.996 -7.505 3.983 1.00 96.25 104 LEU A C 1
ATOM 746 O O . LEU A 1 104 ? -1.961 -6.979 3.436 1.00 96.25 104 LEU A O 1
ATOM 750 N N . THR A 1 105 ? -1.096 -8.127 5.155 1.00 97.94 105 THR A N 1
ATOM 751 C CA . THR A 1 105 ? -2.368 -8.223 5.895 1.00 97.94 105 THR A CA 1
ATOM 752 C C . THR A 1 105 ? -2.257 -7.470 7.206 1.00 97.94 105 THR A C 1
ATOM 754 O O . THR A 1 105 ? -1.296 -7.676 7.952 1.00 97.94 105 THR A O 1
ATOM 757 N N . PHE A 1 106 ? -3.254 -6.648 7.516 1.00 98.62 106 PHE A N 1
ATOM 758 C CA . PHE A 1 106 ? -3.348 -5.906 8.769 1.00 98.62 106 PHE A CA 1
ATOM 759 C C . PHE A 1 106 ? -4.642 -6.248 9.502 1.00 98.62 106 PHE A C 1
ATOM 761 O O . PHE A 1 106 ? -5.680 -6.447 8.877 1.00 98.62 106 PHE A O 1
ATOM 768 N N . GLU A 1 107 ? -4.569 -6.295 10.827 1.00 98.75 107 GLU A N 1
ATOM 769 C CA . GLU A 1 107 ? -5.699 -6.437 11.740 1.00 98.75 107 GLU A CA 1
ATOM 770 C C . GLU A 1 107 ? -5.884 -5.136 12.509 1.00 98.75 107 GLU A C 1
ATOM 772 O O . GLU A 1 107 ? -4.937 -4.631 13.119 1.00 98.75 107 GLU A O 1
ATOM 777 N N . LEU A 1 108 ? -7.110 -4.628 12.509 1.00 98.81 108 LEU A N 1
ATOM 778 C CA . LEU A 1 108 ? -7.584 -3.654 13.471 1.00 98.81 108 LEU A CA 1
ATOM 779 C C . LEU A 1 108 ? -8.227 -4.402 14.635 1.00 98.81 108 LEU A C 1
ATOM 781 O O . LEU A 1 108 ? -9.165 -5.162 14.431 1.00 98.81 108 LEU A O 1
ATOM 785 N N . THR A 1 109 ? -7.769 -4.143 15.853 1.00 98.75 109 THR A N 1
ATOM 786 C CA . THR A 1 109 ? -8.476 -4.491 17.089 1.00 98.75 109 THR A CA 1
ATOM 787 C C . THR A 1 109 ? -9.036 -3.216 17.708 1.00 98.75 109 THR A C 1
ATOM 789 O O . THR A 1 109 ? -8.295 -2.249 17.895 1.00 98.75 109 THR A O 1
ATOM 792 N N . VAL A 1 110 ? -10.326 -3.210 18.046 1.00 98.62 110 VAL A N 1
ATOM 793 C CA . VAL A 1 110 ? -10.935 -2.159 18.870 1.00 98.62 110 VAL A CA 1
ATOM 794 C C . VAL A 1 110 ? -11.354 -2.710 20.222 1.00 98.62 110 VAL A C 1
ATOM 796 O O . VAL A 1 110 ? -11.920 -3.800 20.293 1.00 98.62 110 VAL A O 1
ATOM 799 N N . THR A 1 111 ? -11.101 -1.948 21.284 1.00 98.44 111 THR A N 1
ATOM 800 C CA . THR A 1 111 ? -11.442 -2.332 22.663 1.00 98.44 111 THR A CA 1
ATOM 801 C C . THR A 1 111 ? -12.308 -1.257 23.299 1.00 98.44 111 THR A C 1
ATOM 803 O O . THR A 1 111 ? -11.910 -0.093 23.297 1.00 98.44 111 THR A O 1
ATOM 806 N N . ASP A 1 112 ? -13.476 -1.623 23.829 1.00 97.31 112 ASP A N 1
ATOM 807 C CA . ASP A 1 112 ? -14.381 -0.686 24.507 1.00 97.31 112 ASP A CA 1
ATOM 808 C C . ASP A 1 112 ? -13.984 -0.426 25.973 1.00 97.31 112 ASP A C 1
ATOM 810 O O . ASP A 1 112 ? -13.101 -1.076 26.535 1.00 97.31 112 ASP A O 1
ATOM 814 N N . SER A 1 113 ? -14.668 0.515 26.629 1.00 95.00 113 SER A N 1
ATOM 815 C CA . SER A 1 113 ? -14.431 0.851 28.043 1.00 95.00 113 SER A CA 1
ATOM 816 C C . SER A 1 113 ? -14.722 -0.282 29.035 1.00 95.00 113 SER A C 1
ATOM 818 O O . SER A 1 113 ? -14.375 -0.162 30.207 1.00 95.00 113 SER A O 1
ATOM 820 N N . LEU A 1 114 ? -15.392 -1.350 28.596 1.00 94.94 114 LEU A N 1
ATOM 821 C CA . LEU A 1 114 ? -15.674 -2.544 29.392 1.00 94.94 114 LEU A CA 1
ATOM 822 C C . LEU A 1 114 ? -14.644 -3.659 29.137 1.00 94.94 114 LEU A C 1
ATOM 824 O O . LEU A 1 114 ? -14.757 -4.734 29.722 1.00 94.94 114 LEU A O 1
ATOM 828 N N . GLY A 1 115 ? -13.647 -3.420 28.277 1.00 95.88 115 GLY A N 1
ATOM 829 C CA . GLY A 1 115 ? -12.609 -4.384 27.919 1.00 95.88 115 GLY A CA 1
ATOM 830 C C . GLY A 1 115 ? -13.040 -5.427 26.886 1.00 95.88 115 GLY A C 1
ATOM 831 O O . GLY A 1 115 ? -12.300 -6.380 26.647 1.00 95.88 115 GLY A O 1
ATOM 832 N N . ARG A 1 116 ? -14.217 -5.282 26.263 1.00 97.31 116 ARG A N 1
ATOM 833 C CA . ARG A 1 116 ? -14.631 -6.150 25.151 1.00 97.31 116 ARG A CA 1
ATOM 834 C C . ARG A 1 116 ? -13.882 -5.749 23.892 1.00 97.31 116 ARG A C 1
ATOM 836 O O . ARG A 1 116 ? -13.613 -4.566 23.693 1.00 97.31 116 ARG A O 1
ATOM 843 N N . THR A 1 117 ? -13.607 -6.719 23.027 1.00 98.31 117 THR A N 1
ATOM 844 C CA . THR A 1 117 ? -12.854 -6.501 21.792 1.00 98.31 117 THR A CA 1
ATOM 845 C C . THR A 1 117 ? -13.633 -6.923 20.554 1.00 98.31 117 THR A C 1
ATOM 847 O O . THR A 1 117 ? -14.482 -7.813 20.603 1.00 98.31 117 THR A O 1
ATOM 850 N N . ALA A 1 118 ? -13.324 -6.277 19.434 1.00 98.62 118 ALA A N 1
ATOM 851 C CA . ALA A 1 118 ? -13.715 -6.701 18.097 1.00 98.62 118 ALA A CA 1
ATOM 852 C C . ALA A 1 118 ? -12.534 -6.519 17.144 1.00 98.62 118 ALA A C 1
ATOM 854 O O . ALA A 1 118 ? -11.700 -5.635 17.360 1.00 98.62 118 ALA A O 1
ATOM 855 N N . THR A 1 119 ? -12.467 -7.343 16.100 1.00 98.62 119 THR A N 1
ATOM 856 C CA . THR A 1 119 ? -11.396 -7.293 15.103 1.00 98.62 119 THR A CA 1
ATOM 857 C C . THR A 1 119 ? -11.936 -7.222 13.683 1.00 98.62 119 THR A C 1
ATOM 859 O O . THR A 1 119 ? -13.040 -7.689 13.407 1.00 98.62 119 THR A O 1
ATOM 862 N N . ASP A 1 120 ? -11.157 -6.611 12.797 1.00 98.75 120 ASP A N 1
ATOM 863 C CA . ASP A 1 120 ? -11.397 -6.587 11.355 1.00 98.75 120 ASP A CA 1
ATOM 864 C C . ASP A 1 120 ? -10.057 -6.561 10.613 1.00 98.75 120 ASP A C 1
ATOM 866 O O . ASP A 1 120 ? -9.040 -6.134 11.166 1.00 98.75 120 ASP A O 1
ATOM 870 N N . THR A 1 121 ? -10.034 -7.034 9.373 1.00 98.44 121 THR A N 1
ATOM 871 C CA . THR A 1 121 ? -8.802 -7.203 8.598 1.00 98.44 121 THR A CA 1
ATOM 872 C C . THR A 1 121 ? -8.857 -6.483 7.267 1.00 98.44 121 THR A C 1
ATOM 874 O O . THR A 1 121 ? -9.896 -6.442 6.616 1.00 98.44 121 THR A O 1
ATOM 877 N N . ILE A 1 122 ? -7.703 -5.995 6.823 1.00 98.38 122 ILE A N 1
ATOM 878 C CA . ILE A 1 122 ? -7.532 -5.344 5.527 1.00 98.38 122 ILE A CA 1
ATOM 879 C C . ILE A 1 122 ? -6.274 -5.854 4.831 1.00 98.38 122 ILE A C 1
ATOM 881 O O . ILE A 1 122 ? -5.223 -6.046 5.452 1.00 98.38 122 ILE A O 1
ATOM 885 N N . LEU A 1 123 ? -6.394 -6.071 3.524 1.00 97.81 123 LEU A N 1
ATOM 886 C CA . LEU A 1 123 ? -5.294 -6.466 2.653 1.00 97.81 123 LEU A CA 1
ATOM 887 C C . LEU A 1 123 ? -4.681 -5.235 1.977 1.00 97.81 123 LEU A C 1
ATOM 889 O O . LEU A 1 123 ? -5.392 -4.329 1.550 1.00 97.81 123 LEU A O 1
ATOM 893 N N . VAL A 1 124 ? -3.362 -5.215 1.816 1.00 96.75 124 VAL A N 1
ATOM 894 C CA . VAL A 1 124 ? -2.664 -4.229 0.986 1.00 96.75 124 VAL A CA 1
ATOM 895 C C . VAL A 1 124 ? -1.846 -4.968 -0.060 1.00 96.75 124 VAL A C 1
ATOM 897 O O . VAL A 1 124 ? -0.945 -5.744 0.261 1.00 96.75 124 VAL A O 1
ATOM 900 N N . THR A 1 125 ? -2.194 -4.745 -1.320 1.00 93.75 125 THR A N 1
ATOM 901 C CA . THR A 1 125 ? -1.623 -5.426 -2.486 1.00 93.75 125 THR A CA 1
ATOM 902 C C . THR A 1 125 ? -0.810 -4.456 -3.323 1.00 93.75 125 THR A C 1
ATOM 904 O O . THR A 1 125 ? -1.204 -3.300 -3.461 1.00 93.75 125 THR A O 1
ATOM 907 N N . GLU A 1 126 ? 0.285 -4.919 -3.916 1.00 90.12 126 GLU A N 1
ATOM 908 C CA . GLU A 1 126 ? 1.095 -4.099 -4.818 1.00 90.12 126 GLU A CA 1
ATOM 909 C C . GLU A 1 126 ? 0.304 -3.702 -6.074 1.00 90.12 126 GLU A C 1
ATOM 911 O O . GLU A 1 126 ? -0.420 -4.514 -6.660 1.00 90.12 126 GLU A O 1
ATOM 916 N N . GLN A 1 127 ? 0.451 -2.448 -6.505 1.00 86.12 127 GLN A N 1
ATOM 917 C CA . GLN A 1 127 ? -0.036 -2.002 -7.801 1.00 86.12 127 GLN A CA 1
ATOM 918 C C . GLN A 1 127 ? 0.734 -2.707 -8.909 1.00 86.12 127 GLN A C 1
ATOM 920 O O . GLN A 1 127 ? 1.886 -2.391 -9.204 1.00 86.12 127 GLN A O 1
ATOM 925 N N . GLN A 1 128 ? 0.063 -3.639 -9.572 1.00 76.50 128 GLN A N 1
ATOM 926 C CA . GLN A 1 128 ? 0.650 -4.346 -10.691 1.00 76.50 128 GLN A CA 1
ATOM 927 C C . GLN A 1 128 ? 0.604 -3.452 -11.933 1.00 76.50 128 GLN A C 1
ATOM 929 O O . GLN A 1 128 ? -0.422 -3.335 -12.606 1.00 76.50 128 GLN A O 1
ATOM 934 N N . LEU A 1 129 ? 1.721 -2.783 -12.223 1.00 70.00 129 LEU A N 1
ATOM 935 C CA . LEU A 1 129 ? 1.893 -2.106 -13.503 1.00 70.00 129 LEU A CA 1
ATOM 936 C C . LEU A 1 129 ? 1.989 -3.160 -14.615 1.00 70.00 129 LEU 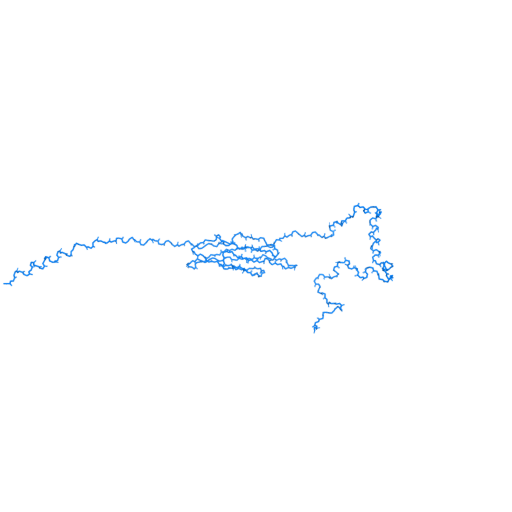A C 1
ATOM 938 O O . LEU A 1 129 ? 2.597 -4.217 -14.409 1.00 70.00 129 LEU A O 1
ATOM 942 N N . PRO A 1 130 ? 1.408 -2.905 -15.801 1.00 74.62 130 PRO A N 1
ATOM 943 C CA . PRO A 1 130 ? 1.655 -3.762 -16.947 1.00 74.62 130 PRO A CA 1
ATOM 944 C C . PRO A 1 130 ? 3.164 -3.838 -17.187 1.00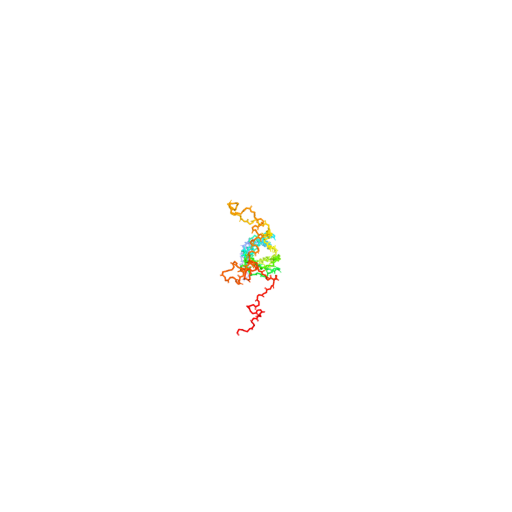 74.62 130 PRO A C 1
ATOM 946 O O . PRO A 1 130 ? 3.869 -2.832 -17.075 1.00 74.62 130 PRO A O 1
ATOM 949 N N . ALA A 1 131 ? 3.656 -5.037 -17.500 1.00 71.81 131 ALA A N 1
ATOM 950 C CA . ALA A 1 131 ? 5.062 -5.219 -17.823 1.00 71.81 131 ALA A CA 1
ATOM 951 C C . ALA A 1 131 ? 5.447 -4.236 -18.938 1.00 71.81 131 ALA A C 1
ATOM 953 O O . ALA A 1 131 ? 4.778 -4.180 -19.975 1.00 71.81 131 ALA A O 1
ATOM 954 N N . ALA A 1 132 ? 6.502 -3.450 -18.710 1.00 72.69 132 ALA A N 1
ATOM 955 C CA . ALA A 1 132 ? 7.025 -2.575 -19.746 1.00 72.69 132 ALA A CA 1
ATOM 956 C C . ALA A 1 132 ? 7.368 -3.426 -20.983 1.00 72.69 132 ALA A C 1
ATOM 958 O O . ALA A 1 132 ? 7.926 -4.520 -20.831 1.00 72.69 132 ALA A O 1
ATOM 959 N N . PRO A 1 133 ? 7.032 -2.969 -22.202 1.00 77.31 133 PRO A N 1
ATOM 960 C CA . PRO A 1 133 ? 7.410 -3.692 -23.405 1.00 77.31 133 PRO A CA 1
ATOM 961 C C . PRO A 1 133 ? 8.935 -3.794 -23.486 1.00 77.31 133 PRO A C 1
ATOM 963 O O . PRO A 1 133 ? 9.662 -2.906 -23.033 1.00 77.31 133 PRO A O 1
ATOM 966 N N . ALA A 1 134 ? 9.431 -4.876 -24.086 1.00 79.44 134 ALA A N 1
ATOM 967 C CA . ALA A 1 134 ? 10.855 -4.991 -24.360 1.00 79.44 134 ALA A CA 1
ATOM 968 C C . ALA A 1 134 ? 11.302 -3.821 -25.249 1.00 79.44 134 ALA A C 1
ATOM 970 O O . ALA A 1 134 ? 10.610 -3.465 -26.204 1.00 79.44 134 ALA A O 1
ATOM 971 N N . LEU A 1 135 ? 12.485 -3.259 -24.979 1.00 77.44 135 LEU A N 1
ATOM 972 C CA . LEU A 1 135 ? 13.046 -2.177 -25.800 1.00 77.44 135 LEU A CA 1
ATOM 973 C C . LEU A 1 135 ? 13.203 -2.580 -27.276 1.00 77.44 135 LEU A C 1
ATOM 975 O O . LEU A 1 135 ? 13.199 -1.716 -28.141 1.00 77.44 135 LEU A O 1
ATOM 979 N N . SER A 1 136 ? 13.283 -3.881 -27.575 1.00 80.06 136 SER A N 1
ATOM 980 C CA . SER A 1 136 ? 13.293 -4.415 -28.943 1.00 80.06 136 SER A CA 1
ATOM 981 C C . SER A 1 136 ? 12.000 -4.174 -29.728 1.00 80.06 136 SER A C 1
ATOM 983 O O . SER A 1 136 ? 12.010 -4.307 -30.947 1.00 80.06 136 SER A O 1
ATOM 985 N N . VAL A 1 137 ? 10.899 -3.865 -29.043 1.00 83.38 137 VAL A N 1
ATOM 986 C CA . VAL A 1 137 ? 9.580 -3.597 -29.638 1.00 83.38 137 VAL A CA 1
ATOM 987 C C . VAL A 1 137 ? 9.355 -2.093 -29.829 1.00 83.38 137 VAL A C 1
ATOM 989 O O . VAL A 1 137 ? 8.415 -1.689 -30.505 1.00 83.38 137 VAL A O 1
ATOM 992 N N . ILE A 1 138 ? 10.210 -1.251 -29.244 1.00 84.75 138 ILE A N 1
ATOM 993 C CA . ILE A 1 138 ? 10.140 0.196 -29.417 1.00 84.75 138 ILE A CA 1
ATOM 994 C C . ILE A 1 138 ? 10.898 0.571 -30.689 1.00 84.75 138 ILE A C 1
ATOM 996 O O . ILE A 1 138 ? 12.101 0.326 -30.800 1.00 84.75 138 ILE A O 1
ATOM 1000 N N . ASP A 1 139 ? 10.198 1.187 -31.639 1.00 87.12 139 ASP A N 1
ATOM 1001 C CA . ASP A 1 139 ? 10.828 1.728 -32.839 1.00 87.12 139 ASP A CA 1
ATOM 1002 C C . ASP A 1 139 ? 11.840 2.813 -32.460 1.00 87.12 139 ASP A C 1
ATOM 1004 O O . ASP A 1 139 ? 11.544 3.746 -31.708 1.00 87.12 139 ASP A O 1
ATOM 1008 N N . VAL A 1 140 ? 13.057 2.697 -32.994 1.00 85.94 140 VAL A N 1
ATOM 1009 C CA . VAL A 1 140 ? 14.100 3.709 -32.808 1.00 85.94 140 VAL A CA 1
ATOM 1010 C C . VAL A 1 140 ? 13.681 4.972 -33.567 1.00 85.94 140 VAL A C 1
ATOM 1012 O O . VAL A 1 140 ? 13.512 4.891 -34.786 1.00 85.94 140 VAL A O 1
ATOM 1015 N N . PRO A 1 141 ? 13.543 6.139 -32.905 1.00 89.19 141 PRO A N 1
ATOM 1016 C CA . PRO A 1 141 ? 13.172 7.374 -33.584 1.00 89.19 141 PRO A CA 1
ATOM 1017 C C . PRO A 1 141 ? 14.186 7.733 -34.673 1.00 89.19 141 PRO A C 1
ATOM 1019 O O . PRO A 1 141 ? 15.388 7.824 -34.415 1.00 89.19 141 PRO A O 1
ATOM 1022 N N . GLU A 1 142 ? 13.698 7.956 -35.891 1.00 89.56 142 GLU A N 1
ATOM 1023 C CA . GLU A 1 142 ? 14.528 8.355 -37.026 1.00 89.56 142 GLU A CA 1
ATOM 1024 C C . GLU A 1 142 ? 14.402 9.854 -37.299 1.00 89.56 142 GLU A C 1
ATOM 1026 O O . GLU A 1 142 ? 13.308 10.417 -37.194 1.00 89.56 142 GLU A O 1
ATOM 1031 N N . PRO A 1 143 ? 15.499 10.526 -37.690 1.00 90.88 143 PRO A N 1
ATOM 1032 C CA . PRO A 1 143 ? 15.407 11.904 -38.129 1.00 90.88 143 PRO A CA 1
ATOM 1033 C C . PRO A 1 143 ? 14.580 11.986 -39.425 1.00 90.88 143 PRO A C 1
ATOM 1035 O O . PRO A 1 143 ? 14.732 11.142 -40.314 1.00 90.88 143 PRO A O 1
ATOM 1038 N N . PRO A 1 144 ? 13.741 13.023 -39.589 1.00 93.12 144 PRO A N 1
ATOM 1039 C CA . PRO A 1 144 ? 12.784 13.114 -40.696 1.00 93.12 144 PRO A CA 1
ATOM 1040 C C . PRO A 1 144 ? 13.445 13.193 -42.081 1.00 93.12 144 PRO A C 1
ATOM 1042 O O . PRO A 1 144 ? 12.822 12.884 -43.091 1.00 93.12 144 PRO A O 1
ATOM 1045 N N . ASN A 1 145 ? 14.713 13.595 -42.145 1.00 93.94 145 ASN A N 1
ATOM 1046 C CA . ASN A 1 145 ? 15.499 13.724 -43.369 1.00 93.94 145 ASN A CA 1
ATOM 1047 C C . ASN A 1 145 ? 16.529 12.596 -43.552 1.00 93.94 145 ASN A C 1
ATOM 1049 O O . ASN A 1 145 ? 17.462 12.755 -44.340 1.00 93.94 145 ASN A O 1
ATOM 1053 N N . LEU A 1 146 ? 16.386 11.457 -42.858 1.00 91.38 146 LEU A N 1
ATOM 1054 C CA . LEU A 1 146 ? 17.351 10.354 -42.948 1.00 91.38 146 LEU A CA 1
ATOM 1055 C C . LEU A 1 146 ? 17.579 9.894 -44.396 1.00 91.38 146 LEU A C 1
ATOM 1057 O O . LEU A 1 146 ? 18.718 9.663 -44.802 1.00 91.38 146 LEU A O 1
ATOM 1061 N N . ALA A 1 147 ? 16.508 9.830 -45.191 1.00 91.75 147 ALA A N 1
ATOM 1062 C CA . ALA A 1 147 ? 16.549 9.407 -46.591 1.00 91.75 147 ALA A CA 1
ATOM 1063 C C . ALA A 1 147 ? 17.405 10.318 -47.495 1.00 91.75 147 ALA A C 1
ATOM 1065 O O . ALA A 1 147 ? 17.852 9.880 -48.553 1.00 91.75 147 ALA A O 1
ATOM 1066 N N . THR A 1 148 ? 17.681 11.559 -47.079 1.00 95.69 148 THR A N 1
ATOM 1067 C CA . THR A 1 148 ? 18.571 12.480 -47.805 1.00 95.69 148 THR A CA 1
ATOM 1068 C C . THR A 1 148 ? 20.029 12.023 -47.751 1.00 95.69 148 THR A C 1
ATOM 1070 O O . THR A 1 148 ? 20.781 12.244 -48.698 1.00 95.69 148 THR A O 1
ATOM 1073 N N . TYR A 1 149 ? 20.432 11.37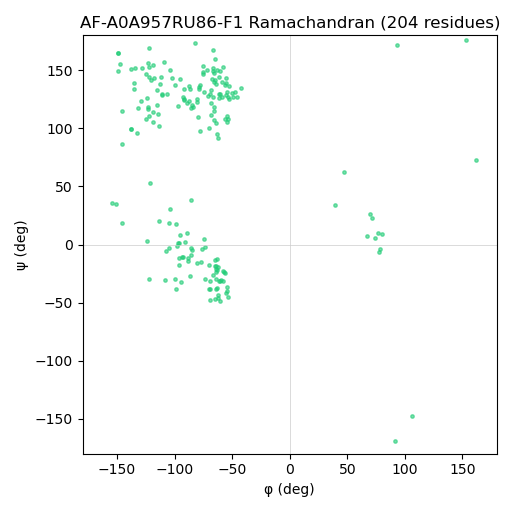0 -46.658 1.00 92.75 149 TYR A N 1
ATOM 1074 C CA . TYR A 1 149 ? 21.821 10.967 -46.415 1.00 92.75 149 TYR A CA 1
ATOM 1075 C C . TYR A 1 149 ? 22.026 9.456 -46.539 1.00 92.75 149 TYR A C 1
ATOM 1077 O O . TYR A 1 149 ? 23.095 9.000 -46.940 1.00 92.75 149 TYR A O 1
ATOM 1085 N N . VAL A 1 150 ? 21.001 8.664 -46.221 1.00 94.25 150 VAL A N 1
ATOM 1086 C CA . VAL A 1 150 ? 21.074 7.203 -46.180 1.00 94.25 150 VAL A CA 1
ATOM 1087 C C . VAL A 1 150 ? 20.205 6.609 -47.282 1.00 94.25 150 VAL A C 1
ATOM 1089 O O . VAL A 1 150 ? 18.992 6.484 -47.151 1.00 94.25 150 VAL A O 1
ATOM 1092 N N . ARG A 1 151 ? 20.854 6.182 -48.371 1.00 93.69 151 ARG A N 1
ATOM 1093 C CA . ARG A 1 151 ? 20.187 5.538 -49.516 1.00 93.69 151 ARG A CA 1
ATOM 1094 C C . ARG A 1 151 ? 19.637 4.146 -49.185 1.00 93.69 151 ARG A C 1
ATOM 1096 O O . ARG A 1 151 ? 18.593 3.761 -49.696 1.00 93.69 151 ARG A O 1
ATOM 1103 N N . ASN A 1 152 ? 20.364 3.366 -48.385 1.00 94.56 152 ASN A N 1
ATOM 1104 C CA . ASN A 1 152 ? 19.990 2.001 -48.014 1.00 94.56 152 ASN A CA 1
ATOM 1105 C C . ASN A 1 152 ? 20.271 1.784 -46.524 1.00 94.56 152 ASN A C 1
ATOM 1107 O O . ASN A 1 152 ? 21.412 1.557 -46.121 1.00 94.56 152 ASN A O 1
ATOM 1111 N N . LYS A 1 153 ? 19.218 1.882 -45.709 1.00 91.44 153 LYS A N 1
ATOM 1112 C CA . LYS A 1 153 ? 19.309 1.776 -44.250 1.00 91.44 153 LYS A CA 1
ATOM 1113 C C . LYS A 1 153 ? 19.815 0.401 -43.777 1.00 91.44 153 LYS A C 1
ATOM 1115 O O . LYS A 1 153 ? 20.729 0.393 -42.95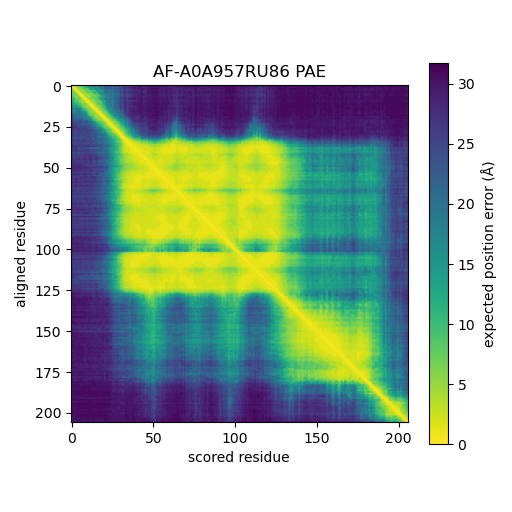6 1.00 91.44 153 LYS A O 1
ATOM 1120 N N . PRO A 1 154 ? 19.327 -0.748 -44.295 1.00 93.31 154 PRO A N 1
ATOM 1121 C CA . PRO A 1 154 ? 19.896 -2.054 -43.951 1.00 93.31 154 PRO A CA 1
ATOM 1122 C C . PRO A 1 154 ? 21.409 -2.149 -44.177 1.00 93.31 154 PRO A C 1
ATOM 1124 O O . PRO A 1 154 ? 22.137 -2.615 -43.301 1.00 93.31 154 PRO A O 1
ATOM 1127 N N . VAL A 1 155 ? 21.895 -1.655 -45.319 1.00 93.94 155 VAL A N 1
ATOM 1128 C CA . VAL A 1 155 ? 23.330 -1.666 -45.637 1.00 93.94 155 VAL A CA 1
ATOM 1129 C C . VAL A 1 155 ? 24.098 -0.688 -44.748 1.00 93.94 155 VAL A C 1
ATOM 1131 O O . VAL A 1 155 ? 25.177 -1.026 -44.277 1.00 93.94 155 VAL A O 1
ATOM 1134 N N . ALA A 1 156 ? 23.539 0.486 -44.445 1.00 91.94 156 ALA A N 1
ATOM 1135 C CA . ALA A 1 156 ? 24.156 1.436 -43.521 1.00 91.94 156 ALA A CA 1
ATOM 1136 C C . ALA A 1 156 ? 24.286 0.869 -42.096 1.00 91.94 156 ALA A C 1
ATOM 1138 O O . ALA A 1 156 ? 25.305 1.086 -41.447 1.00 91.94 156 ALA A O 1
ATOM 1139 N N . ILE A 1 157 ? 23.304 0.092 -41.627 1.00 89.62 157 ILE A N 1
ATOM 1140 C CA . ILE A 1 157 ? 23.379 -0.613 -40.338 1.00 89.62 157 ILE A CA 1
ATOM 1141 C C . ILE A 1 157 ? 24.497 -1.661 -40.362 1.00 89.62 157 ILE A C 1
ATOM 1143 O O . ILE A 1 157 ? 25.283 -1.741 -39.419 1.00 89.62 157 ILE A O 1
ATOM 1147 N N . GLN A 1 158 ? 24.582 -2.471 -41.422 1.00 91.81 158 GLN A N 1
ATOM 1148 C CA . GLN A 1 158 ? 25.641 -3.478 -41.564 1.00 91.81 158 GLN A CA 1
ATOM 1149 C C . GLN A 1 158 ? 27.027 -2.835 -41.624 1.00 91.81 158 GLN A C 1
ATOM 1151 O O . GLN A 1 158 ? 27.941 -3.286 -40.935 1.00 91.81 158 GLN A O 1
ATOM 1156 N N . LEU A 1 159 ? 27.158 -1.751 -42.389 1.00 93.25 159 LEU A N 1
ATOM 1157 C CA . LEU A 1 159 ? 28.384 -0.973 -42.470 1.00 93.25 159 LEU A CA 1
ATOM 1158 C C . LEU A 1 159 ? 28.752 -0.400 -41.101 1.00 93.25 159 LEU A C 1
ATOM 1160 O O . LEU A 1 159 ? 29.869 -0.608 -40.655 1.00 93.25 159 LEU A O 1
ATOM 1164 N N . GLY A 1 160 ? 27.814 0.234 -40.393 1.00 90.06 160 GLY A N 1
ATOM 1165 C CA . GLY A 1 160 ? 28.048 0.756 -39.045 1.00 90.06 160 GLY A CA 1
ATOM 1166 C C . GLY A 1 160 ? 28.556 -0.315 -38.075 1.00 90.06 160 GLY A C 1
ATOM 1167 O O . GLY A 1 160 ? 29.508 -0.069 -37.344 1.00 90.06 160 GLY A O 1
ATOM 1168 N N . LYS A 1 161 ? 27.994 -1.532 -38.120 1.00 88.06 161 LYS A N 1
ATOM 1169 C CA . LYS A 1 161 ? 28.472 -2.672 -37.316 1.00 88.06 161 LYS A CA 1
ATOM 1170 C C . LYS A 1 161 ? 29.888 -3.118 -37.684 1.00 88.06 161 LYS A C 1
ATOM 1172 O O . LYS A 1 161 ? 30.639 -3.490 -36.791 1.00 88.06 161 LYS A O 1
ATOM 1177 N N . ALA A 1 162 ? 30.246 -3.104 -38.967 1.00 89.12 162 ALA A N 1
ATOM 1178 C CA . ALA A 1 162 ? 31.597 -3.443 -39.411 1.00 89.12 162 ALA A CA 1
ATOM 1179 C C . ALA A 1 162 ? 32.606 -2.362 -38.991 1.00 89.12 162 ALA A C 1
ATOM 1181 O O . ALA A 1 162 ? 33.623 -2.668 -38.378 1.00 89.12 162 ALA A O 1
ATOM 1182 N N . LEU A 1 163 ? 32.268 -1.096 -39.245 1.00 89.88 163 LEU A N 1
ATOM 1183 C CA . LEU A 1 163 ? 33.067 0.077 -38.893 1.00 89.88 163 LEU A CA 1
ATOM 1184 C C . LEU A 1 163 ? 33.289 0.203 -37.381 1.00 89.88 163 LEU A C 1
ATOM 1186 O O . LEU A 1 163 ? 34.344 0.645 -36.946 1.00 89.88 163 LEU A O 1
ATOM 1190 N N . PHE A 1 164 ? 32.331 -0.247 -36.571 1.00 88.56 164 PHE A N 1
ATOM 1191 C CA . PHE A 1 164 ? 32.455 -0.267 -35.116 1.00 88.56 164 PHE A CA 1
ATOM 1192 C C . PHE A 1 164 ? 33.664 -1.080 -34.615 1.00 88.56 164 PHE A C 1
ATOM 1194 O O . PHE A 1 164 ? 34.253 -0.739 -33.588 1.00 88.56 164 PHE A O 1
ATOM 1201 N N . TRP A 1 165 ? 34.050 -2.124 -35.354 1.00 88.31 165 TRP A N 1
ATOM 1202 C CA . TRP A 1 165 ? 35.198 -2.987 -35.058 1.00 88.31 165 TRP A CA 1
ATOM 1203 C C . TRP A 1 165 ? 36.466 -2.620 -35.839 1.00 88.31 165 TRP A C 1
ATOM 1205 O O . TRP A 1 165 ? 37.499 -3.259 -35.645 1.00 88.31 165 TRP A O 1
ATOM 1215 N N . ASP A 1 166 ? 36.418 -1.609 -36.705 1.00 91.44 166 ASP A N 1
ATOM 1216 C CA . ASP A 1 166 ? 37.566 -1.215 -37.517 1.00 91.44 166 ASP A CA 1
ATOM 1217 C C . ASP A 1 166 ? 38.496 -0.279 -36.730 1.00 91.44 166 ASP A C 1
ATOM 1219 O O . ASP A 1 166 ? 38.116 0.824 -36.333 1.00 91.44 166 ASP A O 1
ATOM 1223 N N . MET A 1 167 ? 39.741 -0.712 -36.516 1.00 90.19 167 MET A N 1
ATOM 1224 C CA . MET A 1 167 ? 40.763 0.081 -35.822 1.00 90.19 167 MET A CA 1
ATOM 1225 C C . MET A 1 167 ? 41.172 1.322 -36.620 1.00 90.19 167 MET A C 1
ATOM 1227 O O . MET A 1 167 ? 41.565 2.318 -36.022 1.00 90.19 167 MET A O 1
ATOM 1231 N N . GLN A 1 168 ? 41.040 1.304 -37.953 1.00 91.19 168 GLN A N 1
ATOM 1232 C CA . GLN A 1 168 ? 41.408 2.441 -38.806 1.00 91.19 168 GLN A CA 1
ATOM 1233 C C . GLN A 1 168 ? 40.464 3.638 -38.650 1.00 91.19 168 GLN A C 1
ATOM 1235 O O . GLN A 1 168 ? 40.814 4.748 -39.041 1.00 91.19 168 GLN A O 1
ATOM 1240 N N . LEU A 1 169 ? 39.273 3.424 -38.087 1.00 85.62 169 LEU A N 1
ATOM 1241 C CA . LEU A 1 169 ? 38.354 4.503 -37.722 1.00 85.62 169 LEU A CA 1
ATOM 1242 C C . LEU A 1 169 ? 38.593 5.033 -36.307 1.00 85.62 169 LEU A C 1
ATOM 1244 O O . LEU A 1 169 ? 38.046 6.075 -35.944 1.00 85.62 169 LEU A O 1
ATOM 1248 N N . GLY A 1 170 ? 39.400 4.326 -35.513 1.00 79.00 170 GLY A N 1
ATOM 1249 C CA . GLY A 1 170 ? 39.945 4.841 -34.268 1.00 79.00 170 GLY A CA 1
ATOM 1250 C C . GLY A 1 170 ? 40.895 6.002 -34.541 1.00 79.00 170 GLY A C 1
ATOM 1251 O O . GLY A 1 170 ? 41.595 6.032 -35.552 1.00 79.00 170 GLY A O 1
ATOM 1252 N N . SER A 1 171 ? 40.955 6.968 -33.624 1.00 83.38 171 SER A N 1
ATOM 1253 C CA . SER A 1 171 ? 41.827 8.142 -33.773 1.00 83.38 171 SER A CA 1
ATOM 1254 C C . SER A 1 171 ? 43.322 7.803 -33.792 1.00 83.38 171 SER A C 1
ATOM 1256 O O . SER A 1 171 ? 44.126 8.630 -34.211 1.00 83.38 171 SER A O 1
ATOM 1258 N N . ASP A 1 172 ? 43.694 6.619 -33.304 1.00 87.56 172 ASP A N 1
ATOM 1259 C CA . ASP A 1 172 ? 45.070 6.134 -33.186 1.00 87.56 172 ASP A CA 1
ATOM 1260 C C . ASP A 1 172 ? 45.424 5.034 -34.205 1.00 87.56 172 ASP A C 1
ATOM 1262 O O . ASP A 1 172 ? 46.581 4.625 -34.271 1.00 87.56 172 ASP A O 1
ATOM 1266 N N . GLY A 1 173 ? 44.460 4.544 -34.996 1.00 86.50 173 GLY A N 1
ATOM 1267 C CA . GLY A 1 173 ? 44.658 3.418 -35.917 1.00 86.50 173 GLY A CA 1
ATOM 1268 C C . GLY A 1 173 ? 44.917 2.065 -35.236 1.00 86.50 173 GLY A C 1
ATOM 1269 O O . GLY A 1 173 ? 45.250 1.096 -35.918 1.00 86.50 173 GLY A O 1
ATOM 1270 N N . VAL A 1 174 ? 44.795 1.991 -33.907 1.00 88.56 174 VAL A N 1
ATOM 1271 C CA . VAL A 1 174 ? 45.142 0.823 -33.076 1.00 88.56 174 VAL A CA 1
ATOM 1272 C C . VAL A 1 174 ? 43.939 0.346 -32.260 1.00 88.56 174 VAL A C 1
ATOM 1274 O O . VAL A 1 174 ? 43.803 -0.845 -31.994 1.00 88.56 174 VAL A O 1
ATOM 1277 N N . THR A 1 175 ? 43.035 1.250 -31.890 1.00 83.88 175 THR A N 1
ATOM 1278 C CA . THR A 1 175 ? 41.901 0.974 -31.011 1.00 83.88 175 THR A CA 1
ATOM 1279 C C . THR A 1 175 ? 40.593 1.144 -31.780 1.00 83.88 175 THR A C 1
ATOM 1281 O O . THR A 1 175 ? 40.212 2.252 -32.146 1.00 83.88 175 THR A O 1
ATOM 1284 N N . ALA A 1 176 ? 39.863 0.050 -32.009 1.00 87.81 176 ALA A N 1
ATOM 1285 C CA . ALA A 1 176 ? 38.505 0.134 -32.545 1.00 87.81 176 ALA A CA 1
ATOM 1286 C C . ALA A 1 176 ? 37.535 0.670 -31.482 1.00 87.81 176 ALA A C 1
ATOM 1288 O O . ALA A 1 176 ? 37.689 0.375 -30.300 1.00 87.81 176 ALA A O 1
ATOM 1289 N N . CYS A 1 177 ? 36.470 1.371 -31.880 1.00 82.88 177 CYS A N 1
ATOM 1290 C CA . CYS A 1 177 ? 35.451 1.841 -30.932 1.00 82.88 177 CYS A CA 1
ATOM 1291 C C . CYS A 1 177 ? 34.880 0.692 -30.081 1.00 82.88 177 CYS A C 1
ATOM 1293 O O . CYS A 1 177 ? 34.632 0.852 -28.884 1.00 82.88 177 CYS A O 1
ATOM 1295 N N . ALA A 1 178 ? 34.726 -0.487 -30.686 1.00 83.81 178 ALA A N 1
ATOM 1296 C CA . ALA A 1 178 ? 34.269 -1.686 -30.012 1.00 83.81 178 ALA A CA 1
ATOM 1297 C C . ALA A 1 178 ? 35.210 -2.197 -28.914 1.00 83.81 178 ALA A C 1
ATOM 1299 O O . ALA A 1 178 ? 34.719 -2.771 -27.956 1.00 83.81 178 ALA A O 1
ATOM 1300 N N . SER A 1 179 ? 36.530 -2.009 -28.964 1.00 82.25 179 SER A N 1
ATOM 1301 C CA . SER A 1 179 ? 37.396 -2.591 -27.921 1.00 82.25 179 SER A CA 1
ATOM 1302 C C . SER A 1 179 ? 37.073 -2.039 -26.523 1.00 82.25 179 SER A C 1
ATOM 1304 O O . SER A 1 179 ? 37.146 -2.772 -25.539 1.00 82.25 179 SER A O 1
ATOM 1306 N N . CYS A 1 180 ? 36.617 -0.784 -26.458 1.00 78.12 180 CYS A N 1
ATOM 1307 C CA . CYS A 1 180 ? 36.172 -0.122 -25.231 1.00 78.12 180 CYS A CA 1
ATOM 1308 C C . CYS A 1 180 ? 34.641 -0.105 -25.074 1.00 78.12 180 CYS A C 1
ATOM 1310 O O . CYS A 1 180 ? 34.139 -0.121 -23.952 1.00 78.12 180 CYS A O 1
ATOM 1312 N N . HIS A 1 181 ? 33.887 -0.094 -26.179 1.00 77.50 181 HIS A N 1
ATOM 1313 C CA . HIS A 1 181 ? 32.424 -0.014 -26.173 1.00 77.50 181 HIS A CA 1
ATOM 1314 C C . HIS A 1 181 ? 31.728 -1.273 -26.696 1.00 77.50 181 HIS A C 1
ATOM 1316 O O . HIS A 1 181 ? 30.568 -1.175 -27.065 1.00 77.50 181 HIS A O 1
ATOM 1322 N N . TYR A 1 182 ? 32.348 -2.458 -26.743 1.00 73.38 182 TYR A N 1
ATOM 1323 C CA . TYR A 1 182 ? 31.707 -3.666 -27.309 1.00 73.38 182 TYR A CA 1
ATOM 1324 C C . TYR A 1 182 ? 30.386 -4.006 -26.616 1.00 73.38 182 TYR A C 1
ATOM 1326 O O . TYR A 1 182 ? 29.514 -4.645 -27.197 1.00 73.38 182 TYR A O 1
ATOM 1334 N N . ALA A 1 183 ? 30.253 -3.545 -25.375 1.00 66.31 183 ALA A N 1
ATOM 1335 C CA . ALA A 1 183 ? 29.057 -3.659 -24.579 1.00 66.31 183 ALA A CA 1
ATOM 1336 C C . ALA A 1 183 ? 28.048 -2.528 -24.836 1.00 66.31 183 ALA A C 1
ATOM 1338 O O . ALA A 1 183 ? 27.001 -2.562 -24.242 1.00 66.31 183 ALA A O 1
ATOM 1339 N N . ALA A 1 184 ? 28.309 -1.527 -25.678 1.00 55.44 184 ALA A N 1
ATOM 1340 C CA . ALA A 1 184 ? 27.397 -0.487 -26.184 1.00 55.44 184 ALA A CA 1
ATOM 1341 C C . ALA A 1 184 ? 26.379 0.089 -25.169 1.00 55.44 184 ALA A C 1
ATOM 1343 O O . ALA A 1 184 ? 25.244 0.396 -25.525 1.00 55.44 184 ALA A O 1
ATOM 1344 N N . GLY A 1 185 ? 26.762 0.205 -23.892 1.00 51.38 185 GLY A N 1
ATOM 1345 C CA . GLY A 1 185 ? 25.856 0.582 -22.798 1.00 51.38 185 GLY A CA 1
ATOM 1346 C C . GLY A 1 185 ? 24.926 -0.534 -22.289 1.00 51.38 185 GLY A C 1
ATOM 1347 O O . GLY A 1 185 ? 24.267 -0.349 -21.271 1.00 51.38 185 GLY A O 1
ATOM 1348 N N . THR A 1 186 ? 24.891 -1.700 -22.934 1.00 47.91 186 THR A N 1
ATOM 1349 C CA . THR A 1 186 ? 24.446 -2.960 -22.327 1.00 47.91 186 THR A CA 1
ATOM 1350 C C . THR A 1 186 ? 25.436 -3.439 -21.270 1.00 47.91 186 THR A C 1
ATOM 1352 O O . THR A 1 186 ? 26.640 -3.533 -21.488 1.00 47.91 186 THR A O 1
ATOM 1355 N N . ASP A 1 187 ? 24.905 -3.752 -20.098 1.00 57.69 187 ASP A N 1
ATOM 1356 C CA . ASP A 1 187 ? 25.639 -4.416 -19.034 1.00 57.69 187 ASP A CA 1
ATOM 1357 C C . ASP A 1 187 ? 25.958 -5.852 -19.479 1.00 57.69 187 ASP A C 1
ATOM 1359 O O . ASP A 1 187 ? 25.055 -6.665 -19.665 1.00 57.69 187 ASP A O 1
ATOM 1363 N N . ASN A 1 188 ? 27.238 -6.154 -19.711 1.00 61.69 188 ASN A N 1
ATOM 1364 C CA . ASN A 1 188 ? 27.691 -7.486 -20.122 1.00 61.69 188 ASN A CA 1
ATOM 1365 C C . ASN A 1 188 ? 27.652 -8.507 -18.972 1.00 61.69 188 ASN A C 1
ATOM 1367 O O . ASN A 1 188 ? 27.980 -9.678 -19.181 1.00 61.69 188 ASN A O 1
ATOM 1371 N N . ARG A 1 189 ? 27.275 -8.080 -17.760 1.00 66.19 189 ARG A N 1
ATOM 1372 C CA . ARG A 1 189 ? 27.086 -8.978 -16.628 1.00 66.19 189 ARG A CA 1
ATOM 1373 C C . ARG A 1 189 ? 25.876 -9.872 -16.871 1.00 66.19 189 ARG A C 1
ATOM 1375 O O . ARG A 1 189 ? 24.781 -9.421 -17.200 1.00 66.19 189 ARG A O 1
ATOM 1382 N N . VAL A 1 190 ? 26.067 -11.165 -16.631 1.00 60.75 190 VAL A N 1
ATOM 1383 C CA . VAL A 1 190 ? 24.956 -12.112 -16.496 1.00 60.75 190 VAL A CA 1
ATOM 1384 C C . VAL A 1 190 ? 24.174 -11.723 -15.233 1.00 60.75 190 VAL A C 1
ATOM 1386 O O . VAL A 1 190 ? 24.778 -11.330 -14.233 1.00 60.75 190 VAL A O 1
ATOM 1389 N N . THR A 1 191 ? 22.839 -11.786 -15.272 1.00 53.84 191 THR A N 1
ATOM 1390 C CA . THR A 1 191 ? 21.947 -11.401 -14.159 1.00 53.84 191 THR A CA 1
ATOM 1391 C C . THR A 1 191 ? 22.456 -11.890 -12.793 1.00 53.84 191 THR A C 1
ATOM 1393 O O . THR A 1 191 ? 22.828 -13.054 -12.659 1.00 53.84 191 THR A O 1
ATOM 1396 N N . ASN A 1 192 ? 22.426 -11.009 -11.783 1.00 55.28 192 ASN A N 1
ATOM 1397 C CA . ASN A 1 192 ? 22.876 -11.220 -10.393 1.00 55.28 192 ASN A CA 1
ATOM 1398 C C . ASN A 1 192 ? 24.397 -11.313 -10.137 1.00 55.28 192 ASN A C 1
ATOM 1400 O O . ASN A 1 192 ? 24.802 -11.829 -9.097 1.00 55.28 192 ASN A O 1
ATOM 1404 N N . GLN A 1 193 ? 25.260 -10.779 -11.008 1.00 58.88 193 GLN A N 1
ATOM 1405 C CA . GLN A 1 193 ? 26.694 -10.661 -10.696 1.00 58.88 193 GLN A CA 1
ATOM 1406 C C . GLN A 1 193 ? 27.060 -9.308 -10.054 1.00 58.88 193 GLN A C 1
ATOM 1408 O O . GLN A 1 193 ? 26.817 -8.237 -10.620 1.00 58.88 193 GLN A O 1
ATOM 1413 N N . ILE A 1 194 ? 27.689 -9.354 -8.873 1.00 59.00 194 ILE A N 1
ATOM 1414 C CA . ILE A 1 194 ? 28.338 -8.200 -8.224 1.00 59.00 194 ILE A CA 1
ATOM 1415 C C . ILE A 1 194 ? 29.699 -7.978 -8.895 1.00 59.00 194 ILE A C 1
ATOM 1417 O O . ILE A 1 194 ? 30.432 -8.936 -9.122 1.00 59.00 194 ILE A O 1
ATOM 1421 N N . ASN A 1 195 ? 30.025 -6.725 -9.228 1.00 63.53 195 ASN A N 1
ATOM 1422 C CA . ASN A 1 195 ? 31.300 -6.352 -9.842 1.00 63.53 195 ASN A CA 1
ATOM 1423 C C . ASN A 1 195 ? 32.456 -6.608 -8.847 1.00 63.53 195 ASN A C 1
ATOM 1425 O O . ASN A 1 195 ? 32.493 -5.929 -7.819 1.00 63.53 195 ASN A O 1
ATOM 1429 N N . PRO A 1 196 ? 33.390 -7.537 -9.128 1.00 64.38 196 PRO A N 1
ATOM 1430 C CA . PRO A 1 196 ? 34.497 -7.851 -8.228 1.00 64.38 196 PRO A CA 1
ATOM 1431 C C . PRO A 1 196 ? 35.595 -6.779 -8.215 1.00 64.38 196 PRO A C 1
ATOM 1433 O O . PRO A 1 196 ? 36.603 -6.972 -7.563 1.00 64.38 196 PRO A O 1
ATOM 1436 N N . GLY A 1 197 ? 35.426 -5.648 -8.902 1.00 58.25 197 GLY A N 1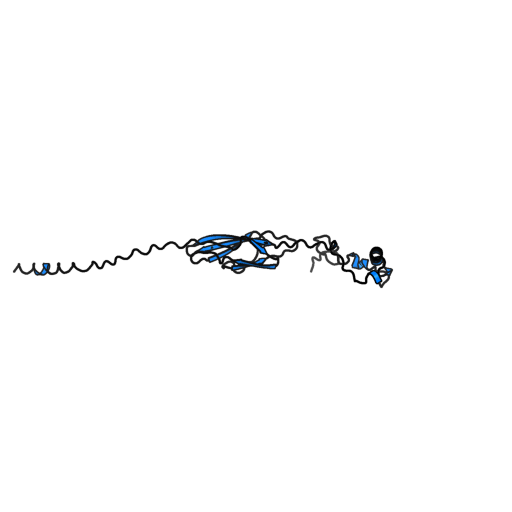
ATOM 1437 C CA . GLY A 1 197 ? 36.426 -4.587 -8.972 1.00 58.25 197 GLY A CA 1
ATOM 1438 C C . GLY A 1 197 ? 37.351 -4.712 -10.193 1.00 58.25 197 GLY A C 1
ATOM 1439 O O . GLY A 1 197 ? 37.292 -5.699 -10.929 1.00 58.25 197 GLY A O 1
ATOM 1440 N N . PRO A 1 198 ? 38.201 -3.698 -10.453 1.00 58.56 198 PRO A N 1
ATOM 1441 C CA . PRO A 1 198 ? 38.951 -3.554 -11.711 1.00 58.56 198 PRO A CA 1
ATOM 1442 C C . PRO A 1 198 ? 39.955 -4.680 -12.004 1.00 58.56 198 PRO A C 1
ATOM 1444 O O . PRO A 1 198 ? 40.343 -4.878 -13.151 1.00 58.56 198 PRO A O 1
ATOM 1447 N N . ASN A 1 199 ? 40.387 -5.404 -10.972 1.00 69.56 199 ASN A N 1
ATOM 1448 C CA . ASN A 1 199 ? 41.322 -6.529 -11.040 1.00 69.56 199 ASN A CA 1
ATOM 1449 C C . ASN A 1 199 ? 40.619 -7.903 -11.076 1.00 69.56 199 ASN A C 1
ATOM 1451 O O . ASN A 1 199 ? 41.299 -8.926 -11.084 1.00 69.56 199 ASN A O 1
ATOM 1455 N N . GLY A 1 200 ? 39.282 -7.948 -11.074 1.00 66.06 200 GLY A N 1
ATOM 1456 C CA . GLY A 1 200 ? 38.526 -9.201 -11.062 1.00 66.06 200 GLY A CA 1
ATOM 1457 C C . GLY A 1 200 ? 38.476 -9.915 -9.704 1.00 66.06 200 GLY A C 1
ATOM 1458 O O . GLY A 1 200 ? 38.022 -11.058 -9.658 1.00 66.06 200 GLY A O 1
ATOM 1459 N N . VAL A 1 201 ? 38.924 -9.281 -8.612 1.00 73.00 201 VAL A N 1
ATOM 1460 C CA . VAL A 1 201 ? 38.982 -9.873 -7.265 1.00 73.00 201 VAL A CA 1
ATOM 1461 C C . VAL A 1 201 ? 38.319 -8.942 -6.262 1.00 73.00 201 VAL A C 1
ATOM 1463 O O . VAL A 1 201 ? 38.767 -7.810 -6.107 1.00 73.00 201 VAL A O 1
ATOM 1466 N N . PHE A 1 202 ? 37.311 -9.437 -5.532 1.00 68.12 202 PHE A N 1
ATOM 1467 C CA . PHE A 1 202 ? 36.723 -8.693 -4.418 1.00 68.12 202 PHE A CA 1
ATOM 1468 C C . PHE A 1 202 ? 37.828 -8.302 -3.440 1.00 68.12 202 PHE A C 1
ATOM 1470 O O . PHE A 1 202 ? 38.406 -9.170 -2.785 1.00 68.12 202 PHE A O 1
ATOM 1477 N N . ASP A 1 203 ? 38.133 -7.010 -3.361 1.00 64.50 203 ASP A N 1
ATOM 1478 C CA . ASP A 1 203 ? 39.078 -6.516 -2.376 1.00 64.50 203 ASP A CA 1
ATOM 1479 C C . ASP A 1 203 ? 38.425 -6.623 -0.996 1.00 64.50 203 ASP A C 1
ATOM 1481 O O . ASP A 1 203 ? 37.536 -5.852 -0.632 1.00 64.50 203 ASP A O 1
ATOM 1485 N N . THR A 1 204 ? 38.791 -7.670 -0.262 1.00 58.81 204 THR A N 1
ATOM 1486 C CA . THR A 1 204 ? 38.306 -7.919 1.096 1.00 58.81 204 THR A CA 1
ATOM 1487 C C . THR A 1 204 ? 39.187 -7.254 2.151 1.00 58.81 204 THR A C 1
ATOM 1489 O O . THR A 1 204 ? 39.028 -7.557 3.334 1.00 58.81 204 THR A O 1
ATOM 1492 N N . VAL A 1 205 ? 40.135 -6.396 1.760 1.00 55.72 205 VAL A N 1
ATOM 1493 C CA . VAL A 1 205 ? 41.109 -5.806 2.682 1.00 55.72 205 VAL A CA 1
ATOM 1494 C C . VAL A 1 205 ? 41.194 -4.298 2.452 1.00 55.72 205 VAL A C 1
ATOM 1496 O O . VAL A 1 205 ? 41.893 -3.819 1.568 1.00 55.72 205 VAL A O 1
ATOM 1499 N N . GLY A 1 206 ? 40.443 -3.557 3.270 1.00 45.41 206 GLY A N 1
ATOM 1500 C CA . GLY A 1 206 ? 40.649 -2.117 3.453 1.00 45.41 206 GLY A CA 1
ATOM 1501 C C . GLY A 1 206 ? 41.922 -1.807 4.230 1.00 45.41 206 GLY A C 1
ATOM 1502 O O . GLY A 1 206 ? 42.375 -2.683 5.005 1.00 45.41 206 GLY A O 1
#

Nearest PDB structures (foldseek):
  2yhg-assembly1_A  TM=8.162E-01  e=7.774E-07  Saccharophagus degradans 2-40
  5dzx-assembly1_B  TM=6.580E-01  e=6.795E-04  Mus musculus
  5dzy-assembly2_D  TM=6.341E-01  e=6.400E-04  Mus musculus
  4zps-assembly1_A  TM=5.508E-01  e=1.773E-03  Mus musculus
  5co1-assembly4_D  TM=5.246E-01  e=1.950E-02  Danio rerio

Mean predicted aligned error: 16.27 Å